Protein AF-A0A427B0Y2-F1 (afdb_monomer)

Foldseek 3Di:
DVVVVVVCVVPPDPPVSVVLVVLVVQLVVLQVVLVVCVVVVVNVSSVVSVVSNCCSVPVLQVVLVVCVVVVVLVVSLVSLVVSCVVDVPPLVNLLSSLLSNLVSCVVVVVLVSSLVSLVSNCVSPVPPVSSVVSNVVSVVVVVVVVVPDDPLCVLLPHDPPDDPVSLVVSLVVLLVVLPLVVVVVPNVVSVVSNVSSVVSSVVSVD

Structure (mmCIF, N/CA/C/O backbone):
data_AF-A0A427B0Y2-F1
#
_entry.id   AF-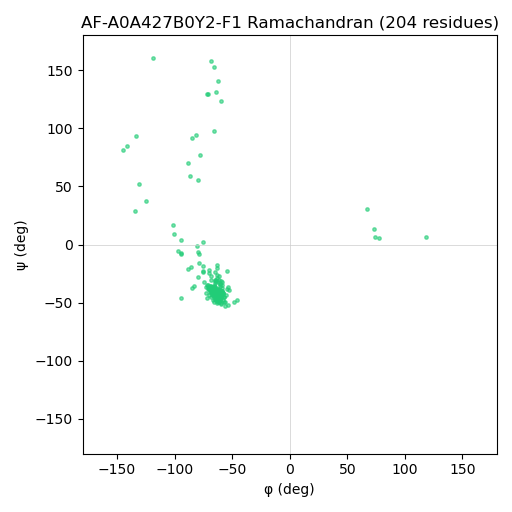A0A427B0Y2-F1
#
loop_
_atom_site.group_PDB
_atom_site.id
_atom_site.type_symbol
_atom_site.label_atom_id
_atom_site.label_alt_id
_atom_site.label_comp_id
_atom_site.label_asym_id
_atom_site.label_entity_id
_atom_site.label_seq_id
_atom_site.pdbx_PDB_ins_code
_atom_site.Cartn_x
_atom_site.Cartn_y
_atom_site.Cartn_z
_atom_site.occupancy
_atom_site.B_iso_or_equiv
_atom_site.auth_seq_id
_atom_site.auth_comp_id
_atom_site.auth_asym_id
_atom_site.auth_atom_id
_atom_site.pdbx_PDB_model_num
ATOM 1 N N . MET A 1 1 ? 26.005 -11.868 -33.141 1.00 51.00 1 MET A N 1
ATOM 2 C CA . MET A 1 1 ? 25.393 -11.472 -34.437 1.00 51.00 1 MET A CA 1
ATOM 3 C C . MET A 1 1 ? 25.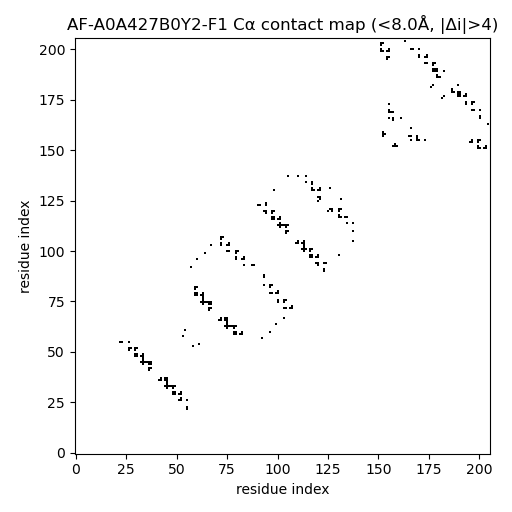659 -12.450 -35.585 1.00 51.00 1 MET A C 1
ATOM 5 O O . MET A 1 1 ? 24.710 -12.760 -36.295 1.00 51.00 1 MET A O 1
ATOM 9 N N . LYS A 1 2 ? 26.891 -12.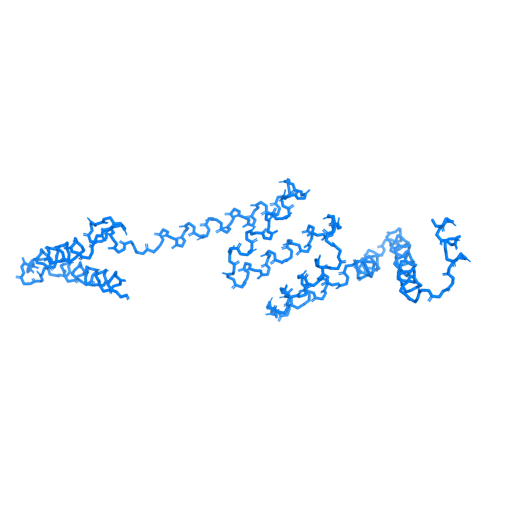955 -35.788 1.00 46.41 2 LYS A N 1
ATOM 10 C CA . LYS A 1 2 ? 27.193 -13.912 -36.878 1.00 46.41 2 LYS A CA 1
ATOM 11 C C . LYS A 1 2 ? 26.418 -15.236 -36.758 1.00 46.41 2 LYS A C 1
ATOM 13 O O . LYS A 1 2 ? 25.901 -15.717 -37.758 1.00 46.41 2 LYS A O 1
ATOM 18 N N . ASP A 1 3 ? 26.232 -15.745 -35.541 1.00 53.53 3 ASP A N 1
ATOM 19 C CA . ASP A 1 3 ? 25.519 -17.014 -35.314 1.00 53.53 3 ASP A CA 1
ATOM 20 C C . ASP A 1 3 ? 23.990 -16.903 -35.454 1.00 53.53 3 ASP A C 1
ATOM 22 O O . ASP A 1 3 ? 23.321 -17.874 -35.791 1.00 53.53 3 ASP A O 1
ATOM 26 N N . TYR A 1 4 ? 23.428 -15.700 -35.284 1.00 53.88 4 TYR A N 1
ATOM 27 C CA . TYR A 1 4 ? 21.983 -15.450 -35.376 1.00 53.88 4 TYR A CA 1
ATOM 28 C C . TYR A 1 4 ? 21.506 -15.248 -36.823 1.00 53.88 4 TYR A C 1
ATOM 30 O O . TYR A 1 4 ? 20.444 -15.736 -37.201 1.00 53.88 4 TYR A O 1
ATOM 38 N N . LYS A 1 5 ? 22.329 -14.614 -37.675 1.00 57.59 5 LYS A N 1
ATOM 39 C CA . LYS A 1 5 ? 22.102 -14.609 -39.133 1.00 57.59 5 LYS A CA 1
ATOM 40 C C . LYS A 1 5 ? 22.068 -16.034 -39.690 1.00 57.59 5 LYS A C 1
ATOM 42 O O . LYS A 1 5 ? 21.170 -16.368 -40.451 1.00 57.59 5 LYS A O 1
ATOM 47 N N . ARG A 1 6 ? 22.972 -16.893 -39.209 1.00 56.28 6 ARG A N 1
ATOM 48 C CA . ARG A 1 6 ? 23.025 -18.316 -39.565 1.00 56.28 6 ARG A CA 1
ATOM 49 C C . ARG A 1 6 ? 21.792 -19.099 -39.085 1.00 56.28 6 ARG A C 1
ATOM 51 O O . ARG A 1 6 ? 21.374 -20.038 -39.748 1.00 56.28 6 ARG A O 1
ATOM 58 N N . PHE A 1 7 ? 21.184 -18.703 -37.962 1.00 55.28 7 PHE A N 1
ATOM 59 C CA . PHE A 1 7 ? 19.933 -19.281 -37.452 1.00 55.28 7 PHE A CA 1
ATOM 60 C C . PHE A 1 7 ? 18.710 -18.914 -38.315 1.00 55.28 7 PHE A C 1
ATOM 62 O O . PHE A 1 7 ? 17.858 -19.766 -38.560 1.00 55.28 7 PHE A O 1
ATOM 69 N N . LEU A 1 8 ? 18.646 -17.682 -38.832 1.00 53.31 8 LEU A N 1
ATOM 70 C CA . LEU A 1 8 ? 17.582 -17.232 -39.744 1.00 53.31 8 LEU A CA 1
ATOM 71 C C . LEU A 1 8 ? 17.691 -17.847 -41.145 1.00 53.31 8 LEU A C 1
ATOM 73 O O . LEU A 1 8 ? 16.674 -18.189 -41.742 1.00 53.31 8 LEU A O 1
ATOM 77 N N . GLU A 1 9 ? 18.913 -18.064 -41.637 1.00 58.41 9 GLU A N 1
ATOM 78 C CA . GLU A 1 9 ? 19.168 -18.798 -42.887 1.00 58.41 9 GLU A CA 1
ATOM 79 C C . GLU A 1 9 ? 18.661 -20.253 -42.831 1.00 58.41 9 GLU A C 1
ATOM 81 O O . GLU A 1 9 ? 18.298 -20.823 -43.857 1.00 58.41 9 GLU A O 1
ATOM 86 N N . LEU A 1 10 ? 18.592 -20.847 -41.632 1.00 56.84 10 LEU A N 1
ATOM 87 C CA . LEU A 1 10 ? 18.129 -22.222 -41.414 1.00 56.84 10 LEU A CA 1
ATOM 88 C C . LEU A 1 10 ? 16.600 -22.349 -41.276 1.00 56.84 10 LEU A C 1
ATOM 90 O O . LEU A 1 10 ? 16.075 -23.451 -41.450 1.00 56.84 10 LEU A O 1
ATOM 94 N N . LYS A 1 11 ? 15.875 -21.262 -40.967 1.00 53.97 11 LYS A N 1
ATOM 95 C CA . LYS A 1 11 ? 14.402 -21.237 -40.863 1.00 53.97 11 LYS A CA 1
ATOM 96 C C . LYS A 1 11 ? 13.819 -19.896 -41.345 1.00 53.97 11 LYS A C 1
ATOM 98 O O . LYS A 1 11 ? 13.466 -19.053 -40.518 1.00 53.97 11 LYS A O 1
ATOM 103 N N . PRO A 1 12 ? 13.660 -19.700 -42.664 1.00 47.81 12 PRO A N 1
ATOM 104 C CA . PRO A 1 12 ? 13.005 -18.513 -43.198 1.00 47.81 12 PRO A CA 1
ATOM 105 C C . PRO A 1 12 ? 11.495 -18.564 -42.904 1.00 47.81 12 PRO A C 1
ATOM 107 O O . PRO A 1 12 ? 10.851 -19.571 -43.200 1.00 47.81 12 PRO A O 1
ATOM 110 N N . GLY A 1 13 ? 10.921 -17.493 -42.339 1.00 54.53 13 GLY A N 1
ATOM 111 C CA . GLY A 1 13 ? 9.461 -17.312 -42.271 1.00 54.53 13 GLY A CA 1
ATOM 112 C C . GLY A 1 13 ? 8.801 -17.237 -40.888 1.00 54.53 13 GLY A C 1
ATOM 113 O O . GLY A 1 13 ? 7.574 -17.173 -40.813 1.00 54.53 13 GLY A O 1
ATOM 114 N N . THR A 1 14 ? 9.539 -17.202 -39.775 1.00 56.56 14 THR A N 1
ATOM 115 C CA . THR A 1 14 ? 8.926 -16.860 -38.477 1.00 56.56 14 THR A CA 1
ATOM 116 C C . THR A 1 14 ? 8.798 -15.344 -38.337 1.00 56.56 14 THR A C 1
ATOM 118 O O . THR A 1 14 ? 9.719 -14.679 -37.865 1.00 56.56 14 THR A O 1
ATOM 121 N N . SER A 1 15 ? 7.633 -14.798 -38.697 1.00 60.31 15 SER A N 1
ATOM 122 C CA . SER A 1 15 ? 7.335 -13.353 -38.682 1.00 60.31 15 SER A CA 1
ATOM 123 C C . SER A 1 15 ? 7.581 -12.652 -37.339 1.00 60.31 15 SER A C 1
ATOM 125 O O . SER A 1 15 ? 7.720 -11.434 -37.301 1.00 60.31 15 SER A O 1
ATOM 127 N N . SER A 1 16 ? 7.584 -13.391 -36.223 1.00 51.59 16 SER A N 1
ATOM 128 C CA . SER A 1 16 ? 7.929 -12.844 -34.902 1.00 51.59 16 SER A CA 1
ATOM 129 C C . SER A 1 16 ? 9.425 -12.559 -34.790 1.00 51.59 16 SER A C 1
ATOM 131 O O . SER A 1 16 ? 9.816 -11.467 -34.406 1.00 51.59 16 SER A O 1
ATOM 133 N N . VAL A 1 17 ? 10.262 -13.503 -35.223 1.00 59.44 17 VAL A N 1
ATOM 134 C CA . VAL A 1 17 ? 11.724 -13.428 -35.092 1.00 59.44 17 VAL A CA 1
ATOM 135 C C . VAL A 1 17 ? 12.299 -12.32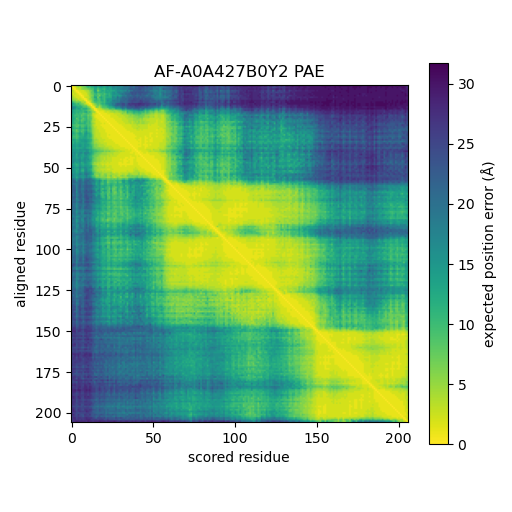0 -35.980 1.00 59.44 17 VAL A C 1
ATOM 137 O O . VAL A 1 17 ? 13.210 -11.605 -35.578 1.00 59.44 17 VAL A O 1
ATOM 140 N N . GLU A 1 18 ? 11.731 -12.119 -37.168 1.00 66.06 18 GLU A N 1
ATOM 141 C CA . GLU A 1 18 ? 12.111 -11.017 -38.062 1.00 66.06 18 GLU A CA 1
ATOM 142 C C . GLU A 1 18 ? 11.715 -9.645 -37.496 1.00 66.06 18 GLU A C 1
ATOM 144 O O . GLU A 1 18 ? 12.479 -8.684 -37.611 1.00 66.06 18 GLU A O 1
ATOM 149 N N . LYS A 1 19 ? 10.549 -9.549 -36.838 1.00 64.44 19 LYS A N 1
ATOM 150 C CA . LYS A 1 19 ? 10.116 -8.328 -36.139 1.00 64.44 19 LYS A CA 1
ATOM 151 C C . LYS A 1 19 ? 11.014 -8.019 -34.945 1.00 64.44 19 LYS A C 1
ATOM 153 O O . LYS A 1 19 ? 11.396 -6.864 -34.771 1.00 64.44 19 LYS A O 1
ATOM 158 N N . ASP A 1 20 ? 11.366 -9.029 -34.160 1.00 61.88 20 ASP A N 1
ATOM 159 C CA . ASP A 1 20 ? 12.236 -8.870 -32.994 1.00 61.88 20 ASP A CA 1
ATOM 160 C C . ASP A 1 20 ? 13.656 -8.484 -33.422 1.00 61.88 20 ASP A C 1
ATOM 162 O O . ASP A 1 20 ? 14.226 -7.538 -32.880 1.00 61.88 20 ASP A O 1
ATOM 166 N N . LEU A 1 21 ? 14.185 -9.100 -34.485 1.00 72.19 21 LEU A N 1
ATOM 167 C CA . LEU A 1 21 ? 15.459 -8.691 -35.076 1.00 72.19 21 LEU A CA 1
ATOM 168 C C . LEU A 1 21 ? 15.411 -7.250 -35.599 1.00 72.19 21 LEU A C 1
ATOM 170 O O . LEU A 1 21 ? 16.345 -6.483 -35.368 1.00 72.19 21 LEU A O 1
ATOM 174 N N . SER A 1 22 ? 14.339 -6.870 -36.297 1.00 73.19 22 SER A N 1
ATOM 175 C CA . SER A 1 22 ? 14.176 -5.509 -36.813 1.00 73.19 22 SER A CA 1
ATOM 176 C C . SER A 1 22 ? 14.175 -4.477 -35.682 1.00 73.19 22 SER A C 1
ATOM 178 O O . SER A 1 22 ? 14.878 -3.472 -35.775 1.00 73.19 22 SER A O 1
ATOM 180 N N . LYS A 1 23 ? 13.472 -4.760 -34.579 1.00 74.62 23 LYS A N 1
ATOM 181 C CA . LYS A 1 23 ? 13.490 -3.935 -33.364 1.00 74.62 23 LYS A CA 1
ATOM 182 C C . LYS A 1 23 ? 14.892 -3.847 -32.757 1.00 74.62 23 LYS A C 1
ATOM 184 O O . LYS A 1 23 ? 15.365 -2.745 -32.491 1.00 74.62 23 LYS A O 1
ATOM 189 N N . SER A 1 24 ? 15.588 -4.974 -32.588 1.00 74.25 24 SER A N 1
ATOM 190 C CA . SER A 1 24 ? 16.953 -4.980 -32.046 1.00 74.25 24 SER A CA 1
ATOM 191 C C . SER A 1 24 ? 17.935 -4.178 -32.902 1.00 74.25 24 SER A C 1
ATOM 193 O O . SER A 1 24 ? 18.767 -3.460 -32.351 1.00 74.25 24 SER A O 1
ATOM 195 N N . LEU A 1 25 ? 17.820 -4.250 -34.232 1.00 80.19 25 LEU A N 1
ATOM 196 C CA . LEU A 1 25 ? 18.639 -3.455 -35.152 1.00 80.19 25 LEU A CA 1
ATOM 197 C C . LEU A 1 25 ? 18.345 -1.957 -35.017 1.00 80.19 25 LEU A C 1
ATOM 199 O O . LEU A 1 25 ? 19.273 -1.173 -34.848 1.00 80.19 25 LEU A O 1
ATOM 203 N N . GLN A 1 26 ? 17.067 -1.564 -34.991 1.00 78.81 26 GLN A N 1
ATOM 204 C CA . GLN A 1 26 ? 16.674 -0.163 -34.788 1.00 78.81 26 GLN A CA 1
ATOM 205 C C . GLN A 1 26 ? 17.192 0.397 -33.458 1.00 78.81 26 GLN A C 1
ATOM 207 O O . GLN A 1 26 ? 17.655 1.536 -33.398 1.00 78.81 26 GLN A O 1
ATOM 212 N N . ALA A 1 27 ? 17.147 -0.401 -32.391 1.00 81.75 27 ALA A N 1
ATOM 213 C CA . ALA A 1 27 ? 17.684 0.005 -31.101 1.00 81.75 27 ALA A CA 1
ATOM 214 C C . ALA A 1 27 ? 19.215 0.112 -31.122 1.00 81.75 27 ALA A C 1
ATOM 216 O O . ALA A 1 27 ? 19.777 1.020 -30.518 1.00 81.75 27 ALA A O 1
ATOM 217 N N . GLN A 1 28 ? 19.902 -0.775 -31.840 1.00 84.44 28 GLN A N 1
ATOM 218 C CA . GLN A 1 28 ? 21.351 -0.691 -31.989 1.00 84.44 28 GLN A CA 1
ATOM 219 C C . GLN A 1 28 ? 21.778 0.562 -32.769 1.00 84.44 28 GLN A C 1
ATOM 221 O O . GLN A 1 28 ? 22.717 1.244 -32.360 1.00 84.44 28 GLN A O 1
ATOM 226 N N . ASP A 1 29 ? 21.057 0.916 -33.832 1.00 87.81 29 ASP A N 1
ATOM 227 C CA . ASP A 1 29 ? 21.310 2.139 -34.601 1.00 87.81 29 ASP A CA 1
ATOM 228 C C . ASP A 1 29 ? 21.042 3.403 -33.771 1.00 87.81 29 ASP A C 1
ATOM 230 O O . ASP A 1 29 ? 21.826 4.360 -33.800 1.00 87.81 29 ASP A O 1
ATOM 234 N N . ALA A 1 30 ? 19.967 3.397 -32.976 1.00 88.62 30 ALA A N 1
ATOM 235 C CA . ALA A 1 30 ? 19.680 4.470 -32.032 1.00 88.62 30 ALA A CA 1
ATOM 236 C C . ALA A 1 30 ? 20.781 4.597 -30.965 1.00 88.62 30 ALA A C 1
ATOM 238 O O . ALA A 1 30 ? 21.200 5.712 -30.665 1.00 88.62 30 ALA A O 1
ATOM 239 N N . LEU A 1 31 ? 21.312 3.484 -30.450 1.00 90.44 31 LEU A N 1
ATOM 240 C CA . LEU A 1 31 ? 22.404 3.497 -29.474 1.00 90.44 31 LEU A CA 1
ATOM 241 C C . LEU A 1 31 ? 23.702 4.068 -30.066 1.00 90.44 31 LEU A C 1
ATOM 243 O O . LEU A 1 31 ? 24.347 4.910 -29.446 1.00 90.44 31 LEU A O 1
ATOM 247 N N . ASN A 1 32 ? 24.057 3.675 -31.292 1.00 93.69 32 ASN A N 1
ATOM 248 C CA . ASN A 1 32 ? 25.216 4.234 -31.994 1.00 93.69 32 ASN A CA 1
ATOM 249 C C . ASN A 1 32 ? 25.067 5.748 -32.215 1.00 93.69 32 ASN A C 1
ATOM 251 O O . ASN A 1 32 ? 26.014 6.511 -32.019 1.00 93.69 32 ASN A O 1
ATOM 255 N N . SER A 1 33 ? 23.858 6.190 -32.574 1.00 94.00 33 SER A N 1
ATOM 256 C CA . SER A 1 33 ? 23.536 7.613 -32.733 1.00 94.00 33 SER A CA 1
ATOM 257 C C . SER A 1 33 ? 23.640 8.370 -31.405 1.00 94.00 33 SER A C 1
ATOM 259 O O . SER A 1 33 ? 24.142 9.494 -31.376 1.00 94.00 33 SER A O 1
ATOM 261 N N . ALA A 1 34 ? 23.220 7.751 -30.297 1.00 94.75 34 ALA A N 1
ATOM 262 C CA . ALA A 1 34 ? 23.367 8.326 -28.965 1.00 94.75 34 ALA A CA 1
ATOM 263 C C . ALA A 1 34 ? 24.837 8.558 -28.600 1.00 94.75 34 ALA A C 1
ATOM 265 O O . ALA A 1 34 ? 25.174 9.654 -28.155 1.00 94.75 34 ALA A O 1
ATOM 266 N N . TYR A 1 35 ? 25.711 7.571 -28.832 1.00 94.44 35 TYR A N 1
ATOM 267 C CA . TYR A 1 35 ? 27.145 7.716 -28.568 1.00 94.44 35 TYR A CA 1
ATOM 268 C C . TYR A 1 35 ? 27.771 8.830 -29.405 1.00 94.44 35 TYR A C 1
ATOM 270 O O . TYR A 1 35 ? 28.443 9.695 -28.854 1.00 94.44 35 TYR A O 1
ATOM 278 N N . SER A 1 36 ? 27.461 8.892 -30.703 1.00 95.62 36 SER A N 1
ATOM 279 C CA . SER A 1 36 ? 27.982 9.959 -31.562 1.00 95.62 36 SER A CA 1
ATOM 280 C C . SER A 1 36 ? 27.574 11.358 -31.086 1.00 95.62 36 SER A C 1
ATOM 282 O O . SER A 1 36 ? 28.387 12.278 -31.159 1.00 95.62 36 SER A O 1
ATOM 284 N N . HIS A 1 37 ? 26.334 11.539 -30.618 1.00 96.25 37 HIS A N 1
ATOM 285 C CA . HIS A 1 37 ? 25.872 12.826 -30.087 1.00 96.25 37 HIS A CA 1
ATOM 286 C C . HIS A 1 37 ? 26.444 13.141 -28.704 1.00 96.25 37 HIS A C 1
ATOM 288 O O . HIS A 1 37 ? 26.688 14.306 -28.388 1.00 96.25 37 HIS A O 1
ATOM 294 N N . PHE A 1 38 ? 26.679 12.115 -27.886 1.00 95.38 38 PHE A N 1
ATOM 295 C CA . PHE A 1 38 ? 27.337 12.268 -26.597 1.00 95.38 38 PHE A CA 1
ATOM 296 C C . PHE A 1 38 ? 28.779 12.757 -26.777 1.00 95.38 38 PHE A C 1
ATOM 298 O O . PHE A 1 38 ? 29.159 13.755 -26.165 1.00 95.38 38 PHE A O 1
ATOM 305 N N . ASP A 1 39 ? 29.532 12.128 -27.683 1.00 94.94 39 ASP A N 1
ATOM 306 C CA . ASP A 1 39 ? 30.913 12.501 -28.013 1.00 94.94 39 ASP A CA 1
ATOM 307 C C . ASP A 1 39 ? 31.000 13.894 -28.654 1.00 94.94 39 ASP A C 1
ATOM 309 O O . ASP A 1 39 ? 31.979 14.614 -28.461 1.00 94.94 39 ASP A O 1
ATOM 313 N N . SER A 1 40 ? 29.959 14.318 -29.382 1.00 94.31 40 SER A N 1
ATOM 314 C CA . SER A 1 40 ? 29.875 15.667 -29.953 1.00 94.31 40 SER A CA 1
ATOM 315 C C . SER A 1 40 ? 29.420 16.743 -28.955 1.00 94.31 40 SER A C 1
ATOM 317 O O . SER A 1 40 ? 29.287 17.902 -29.345 1.00 94.31 40 SER A O 1
ATOM 319 N N . GLY A 1 41 ? 29.116 16.380 -27.703 1.00 93.94 41 GLY A N 1
ATOM 320 C CA . GLY A 1 41 ? 28.624 17.294 -26.664 1.00 93.94 41 GLY A CA 1
ATOM 321 C C . GLY A 1 41 ? 27.141 17.685 -26.770 1.00 93.94 41 GLY A C 1
ATOM 322 O O . GLY A 1 41 ? 26.670 18.511 -25.989 1.00 93.94 41 GLY A O 1
ATOM 323 N N . ASP A 1 42 ? 26.372 17.099 -27.696 1.00 94.06 42 ASP A N 1
ATOM 324 C CA . ASP A 1 42 ? 24.924 17.335 -27.819 1.00 94.06 42 ASP A CA 1
ATOM 325 C C . ASP A 1 42 ? 24.157 16.350 -26.922 1.00 94.06 42 ASP A C 1
ATOM 327 O O . ASP A 1 42 ? 23.503 15.402 -27.371 1.00 94.06 42 ASP A O 1
ATOM 331 N N . HIS A 1 43 ? 24.274 16.560 -25.610 1.00 93.00 43 HIS A N 1
ATOM 332 C CA . HIS A 1 43 ? 23.709 15.661 -24.603 1.00 93.00 43 HIS A CA 1
ATOM 333 C C . HIS A 1 43 ? 22.175 15.575 -24.657 1.00 93.00 43 HIS A C 1
ATOM 335 O O . HIS A 1 43 ? 21.616 14.542 -24.292 1.00 93.00 43 HIS A O 1
ATOM 341 N N . SER A 1 44 ? 21.490 16.614 -25.154 1.00 92.88 44 SER A N 1
ATOM 342 C CA . SER A 1 44 ? 20.033 16.588 -25.337 1.00 92.88 44 SER A CA 1
ATOM 343 C C . SER A 1 44 ? 19.634 15.560 -26.392 1.00 92.88 44 SER A C 1
ATOM 345 O O . SER A 1 44 ? 18.786 14.710 -26.129 1.00 92.88 44 SER A O 1
ATOM 347 N N . LYS A 1 45 ? 20.276 15.581 -27.569 1.00 90.12 45 LYS A N 1
ATOM 348 C CA . LYS A 1 45 ? 19.994 14.579 -28.606 1.00 90.12 45 LYS A CA 1
ATOM 349 C C . LYS A 1 45 ? 20.468 13.189 -28.207 1.00 90.12 45 LYS A C 1
ATOM 351 O O . LYS A 1 45 ? 19.798 12.212 -28.530 1.00 90.12 45 LYS A O 1
ATOM 356 N N . ALA A 1 46 ? 21.592 13.083 -27.496 1.00 91.12 46 ALA A N 1
ATOM 357 C CA . ALA A 1 46 ? 22.049 11.802 -26.964 1.00 91.12 46 ALA A CA 1
ATOM 358 C C . ALA A 1 46 ? 20.976 11.163 -26.064 1.00 91.12 46 ALA A C 1
ATOM 360 O O . ALA A 1 46 ? 20.650 9.989 -26.238 1.00 91.12 46 ALA A O 1
ATOM 361 N N . LEU A 1 47 ? 20.363 11.953 -25.173 1.00 85.50 47 LEU A N 1
ATOM 362 C CA . LEU A 1 47 ? 19.267 11.502 -24.315 1.00 85.50 47 LEU A CA 1
ATOM 363 C C . LEU A 1 47 ? 18.031 11.075 -25.124 1.00 85.50 47 LEU A C 1
ATOM 365 O O . LEU A 1 47 ? 17.458 10.025 -24.840 1.00 85.50 47 LEU A O 1
ATOM 369 N N . ASP A 1 48 ? 17.655 11.825 -26.165 1.00 83.94 48 ASP A N 1
ATOM 370 C CA . ASP A 1 48 ? 16.538 11.457 -27.049 1.00 83.94 48 ASP A CA 1
ATOM 371 C C . ASP A 1 48 ? 16.752 10.092 -27.718 1.00 83.94 48 ASP A C 1
ATOM 373 O O . ASP A 1 48 ? 15.828 9.279 -27.802 1.00 83.94 48 ASP A O 1
ATOM 377 N N . TYR A 1 49 ? 17.970 9.808 -28.187 1.00 87.25 49 TYR A N 1
ATOM 378 C CA . TYR A 1 49 ? 18.294 8.513 -28.787 1.00 87.25 49 TYR A CA 1
ATOM 379 C C . TYR A 1 49 ? 18.351 7.384 -27.756 1.00 87.25 49 TYR A C 1
ATOM 381 O O . TYR A 1 49 ? 17.843 6.301 -28.039 1.00 87.25 49 TYR A O 1
ATOM 389 N N . ILE A 1 50 ? 18.872 7.632 -26.552 1.00 82.88 50 ILE A N 1
ATOM 390 C CA . ILE A 1 50 ? 18.822 6.661 -25.448 1.00 82.88 50 ILE A CA 1
ATOM 391 C C . ILE A 1 50 ? 17.367 6.321 -25.107 1.00 82.88 50 ILE A C 1
ATOM 393 O O . ILE A 1 50 ? 17.023 5.146 -25.011 1.00 82.88 50 ILE A O 1
ATOM 397 N N . ASN A 1 51 ? 16.480 7.314 -25.026 1.00 75.06 51 ASN A N 1
ATOM 398 C CA . ASN A 1 51 ? 15.055 7.083 -24.784 1.00 75.06 51 ASN A CA 1
ATOM 399 C C . ASN A 1 51 ? 14.400 6.235 -25.888 1.00 75.06 51 ASN A C 1
ATOM 401 O O . ASN A 1 51 ? 13.550 5.401 -25.586 1.00 75.06 51 ASN A O 1
ATOM 405 N N . LYS A 1 52 ? 14.823 6.365 -27.156 1.00 76.94 52 LYS A N 1
ATOM 406 C CA . LYS A 1 52 ? 14.380 5.467 -28.244 1.00 76.94 52 LYS A CA 1
ATOM 407 C C . LYS A 1 52 ? 14.836 4.023 -28.030 1.00 76.94 52 LYS A C 1
ATOM 409 O O . LYS A 1 52 ? 14.064 3.107 -28.291 1.00 76.94 52 LYS A O 1
ATOM 414 N N . VAL A 1 53 ? 16.056 3.807 -27.536 1.00 79.62 53 VAL A N 1
ATOM 415 C CA . VAL A 1 53 ? 16.551 2.465 -27.177 1.00 79.62 53 VAL A CA 1
ATOM 416 C C . VAL A 1 53 ? 15.721 1.883 -26.033 1.00 79.62 53 VAL A C 1
ATOM 418 O O . VAL A 1 53 ? 15.258 0.746 -26.122 1.00 79.62 53 VAL A O 1
ATOM 421 N N . VAL A 1 54 ? 15.466 2.683 -24.993 1.00 71.31 54 VAL A N 1
ATOM 422 C CA . VAL A 1 54 ? 14.622 2.289 -23.856 1.00 71.31 54 VAL A CA 1
ATOM 423 C C . VAL A 1 54 ? 13.1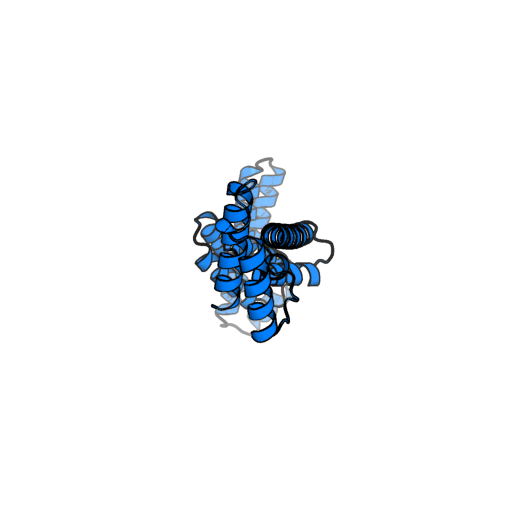92 1.983 -24.314 1.00 71.31 54 VAL A C 1
ATOM 425 O O . VAL A 1 54 ? 12.627 0.998 -23.862 1.00 71.31 54 VAL A O 1
ATOM 428 N N . LEU A 1 55 ? 12.619 2.731 -25.264 1.00 64.69 55 LEU A N 1
ATOM 429 C CA . LEU A 1 55 ? 11.313 2.427 -25.871 1.00 64.69 55 LEU A CA 1
ATOM 430 C C . LEU A 1 55 ? 11.265 1.061 -26.546 1.00 64.69 55 LEU A C 1
ATOM 432 O O . LEU A 1 55 ? 10.263 0.362 -26.432 1.00 64.69 55 LEU A O 1
ATOM 436 N N . VAL A 1 56 ? 12.328 0.657 -27.236 1.00 66.62 56 VAL A N 1
ATOM 437 C CA . VAL A 1 56 ? 12.339 -0.637 -27.924 1.00 66.62 56 VAL A CA 1
ATOM 438 C C . VAL A 1 56 ? 12.380 -1.794 -26.929 1.00 66.62 56 VAL A C 1
ATOM 440 O O . VAL A 1 56 ? 11.638 -2.762 -27.097 1.00 66.62 56 VAL A O 1
ATOM 443 N N . TYR A 1 57 ? 13.204 -1.686 -25.888 1.00 67.12 57 TYR A N 1
ATOM 444 C CA . TYR A 1 57 ? 13.381 -2.769 -24.920 1.00 67.12 57 TYR A CA 1
ATOM 445 C C . TYR A 1 57 ? 12.383 -2.724 -23.759 1.00 67.12 57 TYR A C 1
ATOM 447 O O . TYR A 1 57 ? 12.109 -3.762 -23.173 1.00 67.12 57 TYR A O 1
ATOM 455 N N . SER A 1 58 ? 11.781 -1.565 -23.480 1.00 68.25 58 SER A N 1
ATOM 456 C CA . SER A 1 58 ? 10.902 -1.305 -22.331 1.00 68.25 58 SER A CA 1
ATOM 457 C C . SER A 1 58 ? 9.612 -0.555 -22.698 1.00 68.25 58 SER A C 1
ATOM 459 O O . SER A 1 58 ? 9.063 0.157 -21.859 1.00 68.25 58 SER A O 1
ATOM 461 N N . SER A 1 59 ? 9.096 -0.710 -23.924 1.00 69.19 59 SER A N 1
ATOM 462 C CA . SER A 1 59 ? 7.851 -0.060 -24.401 1.00 69.19 59 SER A CA 1
ATOM 463 C C . SER A 1 59 ? 6.684 -0.150 -23.411 1.00 69.19 59 SER A C 1
ATOM 465 O O . SER A 1 59 ? 6.087 0.873 -23.083 1.00 69.19 59 SER A O 1
ATOM 467 N N . GLY A 1 60 ? 6.413 -1.341 -22.863 1.00 70.94 60 GLY A N 1
ATOM 468 C CA . GLY A 1 60 ? 5.350 -1.536 -21.869 1.00 70.94 60 GLY A CA 1
ATOM 469 C C . GLY A 1 60 ? 5.576 -0.772 -20.557 1.00 70.94 60 GLY A C 1
ATOM 470 O O . GLY A 1 60 ? 4.619 -0.345 -19.919 1.00 70.94 60 GLY A O 1
ATOM 471 N N . CYS A 1 61 ? 6.833 -0.528 -20.174 1.00 74.94 61 CYS A N 1
ATOM 472 C CA . CYS A 1 61 ? 7.149 0.304 -19.016 1.00 74.94 61 CYS A CA 1
ATOM 473 C C . CYS A 1 61 ? 6.818 1.777 -19.270 1.00 74.94 61 CYS A C 1
ATOM 475 O O . CYS A 1 61 ? 6.279 2.449 -18.396 1.00 74.94 61 CYS A O 1
ATOM 477 N N . LEU A 1 62 ? 7.120 2.282 -20.467 1.00 78.19 62 LEU A N 1
ATOM 478 C CA . LEU A 1 62 ? 6.913 3.692 -20.797 1.00 78.19 62 LEU A CA 1
ATOM 479 C C . LEU A 1 62 ? 5.436 4.040 -20.969 1.00 78.19 62 LEU A C 1
ATOM 481 O O . LEU A 1 62 ? 5.012 5.104 -20.525 1.00 78.19 62 LEU A O 1
ATOM 485 N N . GLU A 1 63 ? 4.637 3.139 -21.541 1.00 83.25 63 GLU A N 1
ATOM 486 C CA . GLU A 1 63 ? 3.178 3.301 -21.575 1.00 83.25 63 GLU A CA 1
ATOM 487 C C . GLU A 1 63 ? 2.590 3.337 -20.156 1.00 83.25 63 GLU A C 1
ATOM 489 O O . GLU A 1 63 ? 1.787 4.219 -19.834 1.00 83.25 63 GLU A O 1
ATOM 494 N N . ALA A 1 64 ? 3.048 2.438 -19.277 1.00 86.69 64 ALA A N 1
ATOM 495 C CA . ALA A 1 64 ? 2.620 2.406 -17.883 1.00 86.69 64 ALA A CA 1
ATOM 496 C C . ALA A 1 64 ? 3.010 3.691 -17.125 1.00 86.69 64 ALA A C 1
ATOM 498 O O . ALA A 1 64 ? 2.200 4.256 -16.383 1.00 86.69 64 ALA A O 1
ATOM 499 N N . GLU A 1 65 ? 4.231 4.189 -17.330 1.00 84.88 65 GLU A N 1
ATOM 500 C CA . GLU A 1 65 ? 4.722 5.435 -16.736 1.00 84.88 65 GLU A CA 1
ATOM 501 C C . GLU A 1 65 ? 3.973 6.670 -17.247 1.00 84.88 65 GLU A C 1
ATOM 503 O O . GLU A 1 65 ? 3.588 7.523 -16.443 1.00 84.88 65 GLU A O 1
ATOM 508 N N . ASP A 1 66 ? 3.699 6.759 -18.549 1.00 86.12 66 ASP A N 1
ATOM 509 C CA . ASP A 1 66 ? 2.916 7.845 -19.146 1.00 86.12 66 ASP A CA 1
ATOM 510 C C . ASP A 1 66 ? 1.477 7.858 -18.606 1.00 86.12 66 ASP A C 1
ATOM 512 O O . ASP A 1 66 ? 0.968 8.900 -18.176 1.00 86.12 66 ASP A O 1
ATOM 516 N N . ASN A 1 67 ? 0.832 6.690 -18.524 1.00 89.69 67 ASN A N 1
ATOM 517 C CA . ASN A 1 67 ? -0.484 6.571 -17.903 1.00 89.69 67 ASN A CA 1
ATOM 518 C C . ASN A 1 67 ? -0.448 6.965 -16.419 1.00 89.69 67 ASN A C 1
ATOM 520 O O . ASN A 1 67 ? -1.360 7.651 -15.940 1.00 89.69 67 ASN A O 1
ATOM 524 N N . ALA A 1 68 ? 0.611 6.603 -15.688 1.00 90.06 68 ALA A N 1
ATOM 525 C CA . ALA A 1 68 ? 0.797 7.018 -14.302 1.00 90.06 68 ALA A CA 1
ATOM 526 C C . ALA A 1 68 ? 0.989 8.539 -14.170 1.00 90.06 68 ALA A C 1
ATOM 528 O O . ALA A 1 68 ? 0.398 9.149 -13.273 1.00 90.06 68 ALA A O 1
ATOM 529 N N . ALA A 1 69 ? 1.758 9.163 -15.068 1.00 88.00 69 ALA A N 1
ATOM 530 C CA . ALA A 1 69 ? 1.978 10.608 -15.117 1.00 88.00 69 ALA A CA 1
ATOM 531 C C . ALA A 1 69 ? 0.685 11.376 -15.435 1.00 88.00 69 ALA A C 1
ATOM 533 O O . ALA A 1 69 ? 0.413 12.414 -14.834 1.00 88.00 69 ALA A O 1
ATOM 534 N N . LYS A 1 70 ? -0.172 10.813 -16.294 1.00 93.06 70 LYS A N 1
ATOM 535 C CA . LYS A 1 70 ? -1.516 11.331 -16.610 1.00 93.06 70 LYS A CA 1
ATOM 536 C C . LYS A 1 70 ? -2.555 11.071 -15.509 1.00 93.06 70 LYS A C 1
ATOM 538 O O . LYS A 1 70 ? -3.730 11.384 -15.692 1.00 93.06 70 LYS A O 1
ATOM 543 N N . GLY A 1 71 ? -2.163 10.467 -14.385 1.00 92.12 71 GLY A N 1
ATOM 544 C CA . GLY A 1 71 ? -3.057 10.145 -13.268 1.00 92.12 71 GLY A CA 1
ATOM 545 C C . GLY A 1 71 ? -3.992 8.957 -13.523 1.00 92.12 71 GLY A C 1
ATOM 546 O O . GLY A 1 71 ? -4.833 8.643 -12.680 1.00 92.12 71 GLY A O 1
ATOM 547 N N . LYS A 1 72 ? -3.837 8.236 -14.642 1.00 95.50 72 LYS A N 1
ATOM 548 C CA . LYS A 1 72 ? -4.600 7.021 -14.975 1.00 95.50 72 LYS A CA 1
ATOM 549 C C . LYS A 1 72 ? -4.037 5.807 -14.231 1.00 95.50 72 LYS A C 1
ATOM 551 O O . LYS A 1 72 ? -3.690 4.789 -14.822 1.00 95.50 72 LYS A O 1
ATOM 556 N N . LEU A 1 73 ? -3.966 5.905 -12.904 1.00 94.94 73 LEU A N 1
ATOM 557 C CA . LEU A 1 73 ? -3.223 4.968 -12.058 1.00 94.94 73 LEU A CA 1
ATOM 558 C C . LEU A 1 73 ? -3.702 3.514 -12.189 1.00 94.94 73 LEU A C 1
ATOM 560 O O . LEU A 1 73 ? -2.891 2.599 -12.156 1.00 94.94 73 LEU A O 1
ATOM 564 N N . ARG A 1 74 ? -5.012 3.277 -12.346 1.00 94.94 74 ARG A N 1
ATOM 565 C CA . ARG A 1 74 ? -5.541 1.912 -12.527 1.00 94.94 74 ARG A CA 1
ATOM 566 C C . ARG A 1 74 ? -5.093 1.282 -13.842 1.00 94.94 74 ARG A C 1
ATOM 568 O O . ARG A 1 74 ? -4.795 0.100 -13.848 1.00 94.94 74 ARG A O 1
ATOM 575 N N . VAL A 1 75 ? -5.049 2.073 -14.913 1.00 95.25 75 VAL A N 1
ATOM 576 C CA . VAL A 1 75 ? -4.590 1.614 -16.230 1.00 95.25 75 VAL A CA 1
ATOM 577 C C . VAL A 1 75 ? -3.100 1.298 -16.154 1.00 95.25 75 VAL A C 1
ATOM 579 O O . VAL A 1 75 ? -2.712 0.179 -16.447 1.00 95.25 75 VAL A O 1
ATOM 582 N N . ALA A 1 76 ? -2.310 2.212 -15.580 1.00 93.88 76 ALA A N 1
ATOM 583 C CA . ALA A 1 76 ? -0.879 2.009 -15.371 1.00 93.88 76 ALA A CA 1
ATOM 584 C C . ALA A 1 76 ? -0.551 0.718 -14.597 1.00 93.88 76 ALA A C 1
ATOM 586 O O . ALA A 1 76 ? 0.411 0.034 -14.923 1.00 93.88 76 ALA A O 1
ATOM 587 N N . VAL A 1 77 ? -1.349 0.350 -13.583 1.00 95.19 77 VAL A N 1
ATOM 588 C CA . VAL A 1 77 ? -1.173 -0.929 -12.865 1.00 95.19 77 VAL A CA 1
ATOM 589 C C . VAL A 1 77 ? -1.322 -2.130 -13.796 1.00 95.19 77 VAL A C 1
ATOM 591 O O . VAL A 1 77 ? -0.552 -3.081 -13.679 1.00 95.19 77 VAL A O 1
ATOM 594 N N . GLU A 1 78 ? -2.320 -2.119 -14.675 1.00 94.56 78 GLU A N 1
ATOM 595 C CA . GLU A 1 78 ? -2.536 -3.223 -15.609 1.00 94.56 78 GLU A CA 1
ATOM 596 C C . GLU A 1 78 ? -1.446 -3.255 -16.686 1.00 94.56 78 GLU A C 1
ATOM 598 O O . GLU A 1 78 ? -0.949 -4.336 -16.989 1.00 94.56 78 GLU A O 1
ATOM 603 N N . ASP A 1 79 ? -0.980 -2.094 -17.151 1.00 91.88 79 ASP A N 1
ATOM 604 C CA . ASP A 1 79 ? 0.138 -1.992 -18.096 1.00 91.88 79 ASP A CA 1
ATOM 605 C C . ASP A 1 79 ? 1.441 -2.550 -17.495 1.00 91.88 79 ASP A C 1
ATOM 607 O O . ASP A 1 79 ? 2.112 -3.372 -18.119 1.00 91.88 79 ASP A O 1
ATOM 611 N N . PHE A 1 80 ? 1.770 -2.199 -16.242 1.00 92.00 80 PHE A N 1
ATOM 612 C CA . PHE A 1 80 ? 2.939 -2.753 -15.545 1.00 92.00 80 PHE A CA 1
ATOM 613 C C . PHE A 1 80 ? 2.858 -4.276 -15.395 1.00 92.00 80 PHE A C 1
ATOM 615 O O . PHE A 1 80 ? 3.850 -4.973 -15.602 1.00 92.00 80 PHE A O 1
ATOM 622 N N . LYS A 1 81 ? 1.685 -4.817 -15.047 1.00 92.38 81 LYS A N 1
ATOM 623 C CA . LYS A 1 81 ? 1.496 -6.273 -14.944 1.00 92.38 81 LYS A CA 1
ATOM 624 C C . LYS A 1 81 ? 1.596 -6.962 -16.299 1.00 92.38 81 LYS A C 1
ATOM 626 O O . LYS A 1 81 ? 2.170 -8.043 -16.375 1.00 92.38 81 LYS A O 1
ATOM 631 N N . ALA A 1 82 ? 1.035 -6.357 -17.344 1.00 89.88 82 ALA A N 1
ATOM 632 C CA . ALA A 1 82 ? 1.137 -6.876 -18.700 1.00 89.88 82 ALA A CA 1
ATOM 633 C C . ALA A 1 82 ? 2.603 -6.919 -19.143 1.00 89.88 82 ALA A C 1
ATOM 635 O O . ALA A 1 82 ? 3.044 -7.938 -19.665 1.00 89.88 82 ALA A O 1
ATOM 636 N N . ALA A 1 83 ? 3.376 -5.869 -18.850 1.00 86.44 83 ALA A N 1
ATOM 637 C CA . ALA A 1 83 ? 4.809 -5.827 -19.120 1.00 86.44 83 ALA A CA 1
ATOM 638 C C . ALA A 1 83 ? 5.587 -6.915 -18.360 1.00 86.44 83 ALA A C 1
ATOM 640 O O . ALA A 1 83 ? 6.377 -7.628 -18.972 1.00 86.44 83 ALA A O 1
ATOM 641 N N . LEU A 1 84 ? 5.305 -7.116 -17.069 1.00 88.06 84 LEU A N 1
ATOM 642 C CA . LEU A 1 84 ? 5.907 -8.196 -16.270 1.00 88.06 84 LEU A CA 1
ATOM 643 C C . LEU A 1 84 ? 5.563 -9.598 -16.802 1.00 88.06 84 LEU A C 1
ATOM 645 O O . LEU A 1 84 ? 6.362 -10.522 -16.685 1.00 88.06 84 LEU A O 1
ATOM 649 N N . ALA A 1 85 ? 4.376 -9.769 -17.391 1.00 87.44 85 ALA A N 1
ATOM 650 C CA . ALA A 1 85 ? 3.954 -11.038 -17.978 1.00 87.44 85 ALA A CA 1
ATOM 651 C C . ALA A 1 85 ? 4.630 -11.341 -19.328 1.00 87.44 85 ALA A C 1
ATOM 653 O O . ALA A 1 85 ? 4.613 -12.496 -19.751 1.00 87.44 85 ALA A O 1
ATOM 654 N N . MET A 1 86 ? 5.207 -10.336 -20.004 1.00 83.44 86 MET A N 1
ATOM 655 C CA . MET A 1 86 ? 5.890 -10.531 -21.289 1.00 83.44 86 MET A CA 1
ATOM 656 C C . MET A 1 86 ? 7.230 -11.250 -21.128 1.00 83.44 86 MET A C 1
ATOM 658 O O . MET A 1 86 ? 7.522 -12.145 -21.919 1.00 83.44 86 MET A O 1
ATOM 662 N N . ASP A 1 87 ? 8.015 -10.902 -20.104 1.00 75.81 87 ASP A N 1
ATOM 663 C CA . ASP A 1 87 ? 9.265 -11.601 -19.782 1.00 75.81 87 ASP A CA 1
ATOM 664 C C . ASP A 1 87 ? 9.481 -11.737 -18.259 1.00 75.81 87 ASP A C 1
ATOM 666 O O . ASP A 1 87 ? 10.194 -10.948 -17.629 1.00 75.81 87 ASP A O 1
ATOM 670 N N . PRO A 1 88 ? 8.894 -12.773 -17.633 1.00 80.88 88 PRO A N 1
ATOM 671 C CA . PRO A 1 88 ? 9.003 -12.986 -16.190 1.00 80.88 88 PRO A CA 1
ATOM 672 C C . PRO A 1 88 ? 10.433 -13.243 -15.692 1.00 80.88 88 PRO A C 1
ATOM 674 O O . PRO A 1 88 ? 10.705 -13.067 -14.505 1.00 80.88 88 PRO A O 1
ATOM 677 N N . ASN A 1 89 ? 11.351 -13.653 -16.574 1.00 76.94 89 ASN A N 1
ATOM 678 C CA . ASN A 1 89 ? 12.716 -14.028 -16.199 1.00 76.94 89 ASN A CA 1
ATOM 679 C C . ASN A 1 89 ? 13.726 -12.886 -16.391 1.00 76.94 89 ASN A C 1
ATOM 681 O O . ASN A 1 89 ? 14.884 -13.027 -15.991 1.00 76.94 89 ASN A O 1
ATOM 685 N N . HIS A 1 90 ? 13.316 -11.749 -16.964 1.00 76.69 90 HIS A N 1
ATOM 686 C CA . HIS A 1 90 ? 14.197 -10.605 -17.180 1.00 76.69 90 HIS A CA 1
ATOM 687 C C . HIS A 1 90 ? 14.420 -9.796 -15.893 1.00 76.69 90 HIS A C 1
ATOM 689 O O . HIS A 1 90 ? 13.908 -8.689 -15.721 1.00 76.69 90 HIS A O 1
ATOM 695 N N . THR A 1 91 ? 15.265 -10.308 -15.001 1.00 72.94 91 THR A N 1
ATOM 696 C CA . THR A 1 91 ? 15.545 -9.728 -13.672 1.00 72.94 91 THR A CA 1
ATOM 697 C C . THR A 1 91 ? 15.842 -8.223 -13.700 1.00 72.94 91 THR A C 1
ATOM 699 O O . THR A 1 91 ? 15.187 -7.460 -12.995 1.00 72.94 91 THR A O 1
ATOM 702 N N . ALA A 1 92 ? 16.746 -7.763 -14.572 1.00 68.94 92 ALA A N 1
ATOM 703 C CA . ALA A 1 92 ? 17.137 -6.349 -14.639 1.00 68.94 92 ALA A CA 1
ATOM 704 C C . ALA A 1 92 ? 15.992 -5.392 -15.044 1.00 68.94 92 ALA A C 1
ATOM 706 O O . ALA A 1 92 ? 15.942 -4.256 -14.583 1.00 68.94 92 ALA A O 1
ATOM 707 N N . GLN A 1 93 ? 15.057 -5.841 -15.884 1.00 73.12 93 GLN A N 1
ATOM 708 C CA . GLN A 1 93 ? 13.912 -5.041 -16.322 1.00 73.12 93 GLN A CA 1
ATOM 709 C C . GLN A 1 93 ? 12.767 -5.132 -15.311 1.00 73.12 93 GLN A C 1
ATOM 711 O O . GLN A 1 93 ? 12.103 -4.134 -15.023 1.00 73.12 93 GLN A O 1
ATOM 716 N N . ASN A 1 94 ? 12.581 -6.314 -14.723 1.00 82.00 94 ASN A N 1
ATOM 717 C CA . ASN A 1 94 ? 11.543 -6.570 -13.736 1.00 82.00 94 ASN A CA 1
ATOM 718 C C . ASN A 1 94 ? 11.752 -5.750 -12.461 1.00 82.00 94 ASN A C 1
ATOM 720 O O . ASN A 1 94 ? 10.764 -5.313 -11.879 1.00 82.00 94 ASN A O 1
ATOM 724 N N . VAL A 1 95 ? 12.997 -5.428 -12.086 1.00 81.38 95 VAL A N 1
ATOM 725 C CA . VAL A 1 95 ? 13.292 -4.449 -11.019 1.00 81.38 95 VAL A CA 1
ATOM 726 C C . VAL A 1 95 ? 12.582 -3.118 -11.277 1.00 81.38 95 VAL A C 1
ATOM 728 O O . VAL A 1 95 ? 11.841 -2.630 -10.422 1.00 81.38 95 VAL A O 1
ATOM 731 N N . HIS A 1 96 ? 12.753 -2.549 -12.472 1.00 80.81 96 HIS A N 1
ATOM 732 C CA . HIS A 1 96 ? 12.174 -1.251 -12.822 1.00 80.81 96 HIS A CA 1
ATOM 733 C C . HIS A 1 96 ? 10.642 -1.313 -12.914 1.00 80.81 96 HIS A C 1
ATOM 735 O O . HIS A 1 96 ? 9.947 -0.453 -12.370 1.00 80.81 96 HIS A O 1
ATOM 741 N N . LEU A 1 97 ? 10.100 -2.381 -13.507 1.00 87.25 97 LEU A N 1
ATOM 742 C CA . LEU A 1 97 ? 8.654 -2.604 -13.613 1.00 87.25 97 LEU A CA 1
ATOM 743 C C . LEU A 1 97 ? 7.982 -2.788 -12.243 1.00 87.25 97 LEU A C 1
ATOM 745 O O . LEU A 1 97 ? 6.962 -2.155 -11.963 1.00 87.25 97 LEU A O 1
ATOM 749 N N . HIS A 1 98 ? 8.551 -3.617 -11.363 1.00 89.62 98 HIS A N 1
ATOM 750 C CA . HIS A 1 98 ? 8.028 -3.822 -10.012 1.00 89.62 98 HIS A CA 1
ATOM 751 C C . HIS A 1 98 ? 8.132 -2.555 -9.158 1.00 89.62 98 HIS A C 1
ATOM 753 O O . HIS A 1 98 ? 7.220 -2.264 -8.379 1.00 89.62 98 HIS A O 1
ATOM 759 N N . LEU A 1 99 ? 9.193 -1.763 -9.329 1.00 86.38 99 LEU A N 1
ATOM 760 C CA . LEU A 1 99 ? 9.355 -0.486 -8.643 1.00 86.38 99 LEU A CA 1
ATOM 761 C C . LEU A 1 99 ? 8.333 0.557 -9.124 1.00 86.38 99 LEU A C 1
ATOM 763 O O . LEU A 1 99 ? 7.696 1.223 -8.301 1.00 86.38 99 LEU A O 1
ATOM 767 N N . GLY A 1 100 ? 8.127 0.669 -10.439 1.00 88.00 100 GLY A N 1
ATOM 768 C CA . GLY A 1 100 ? 7.076 1.497 -11.037 1.00 88.00 100 GLY A CA 1
ATOM 769 C C . GLY A 1 100 ? 5.686 1.101 -10.535 1.00 88.00 100 GLY A C 1
ATOM 770 O O . GLY A 1 100 ? 4.930 1.944 -10.039 1.00 88.00 100 GLY A O 1
ATOM 771 N N . LEU A 1 101 ? 5.391 -0.201 -10.537 1.00 92.69 101 LEU A N 1
ATOM 772 C CA . LEU A 1 101 ? 4.155 -0.760 -9.996 1.00 92.69 101 LEU A CA 1
ATOM 773 C C . LEU A 1 101 ? 3.982 -0.438 -8.503 1.00 92.69 101 LEU A C 1
ATOM 775 O O . LEU A 1 101 ? 2.910 0.016 -8.096 1.00 92.69 101 LEU A O 1
ATOM 779 N N . CYS A 1 102 ? 5.035 -0.600 -7.695 1.00 92.00 102 CYS A N 1
ATOM 780 C CA . CYS A 1 102 ? 5.031 -0.262 -6.271 1.00 92.00 102 CYS A CA 1
ATOM 781 C C . CYS A 1 102 ? 4.637 1.212 -6.058 1.00 92.00 102 CYS A C 1
ATOM 783 O O . CYS A 1 102 ? 3.691 1.498 -5.320 1.00 92.00 102 CYS A O 1
ATOM 785 N N . LYS A 1 103 ? 5.267 2.149 -6.784 1.00 90.06 103 LYS A N 1
ATOM 786 C CA . LYS A 1 103 ? 4.961 3.592 -6.717 1.00 90.06 103 LYS A CA 1
ATOM 787 C C . LYS A 1 103 ? 3.503 3.901 -7.068 1.00 90.06 103 LYS A C 1
ATOM 789 O O . LYS A 1 103 ? 2.850 4.691 -6.380 1.00 90.06 103 LYS A O 1
ATOM 794 N N . VAL A 1 104 ? 2.967 3.292 -8.126 1.00 92.69 104 VAL A N 1
ATOM 795 C CA . VAL A 1 104 ? 1.570 3.512 -8.542 1.00 92.69 104 VAL A CA 1
ATOM 796 C C . VAL A 1 104 ? 0.584 2.931 -7.525 1.00 92.69 104 VAL A C 1
ATOM 798 O O . VAL A 1 104 ? -0.420 3.571 -7.204 1.00 92.69 104 VAL A O 1
ATOM 801 N N . LEU A 1 105 ? 0.875 1.757 -6.959 1.00 93.75 105 LEU A N 1
ATOM 802 C CA . LEU A 1 105 ? 0.038 1.128 -5.934 1.00 93.75 105 LEU A CA 1
ATOM 803 C C . LEU A 1 105 ? 0.013 1.931 -4.627 1.00 93.75 105 LEU A C 1
ATOM 805 O O . LEU A 1 105 ? -1.051 2.026 -4.008 1.00 93.75 105 LEU A O 1
ATOM 809 N N . VAL A 1 106 ? 1.129 2.566 -4.244 1.00 89.38 106 VAL A N 1
ATOM 810 C CA . VAL A 1 106 ? 1.169 3.533 -3.130 1.00 89.38 106 VAL A CA 1
ATOM 811 C C . VAL A 1 106 ? 0.222 4.700 -3.405 1.00 89.38 106 VAL A C 1
ATOM 813 O O . VAL A 1 106 ? -0.651 4.978 -2.581 1.00 89.38 106 VAL A O 1
ATOM 816 N N . LYS A 1 107 ? 0.313 5.329 -4.587 1.00 90.12 107 LYS A N 1
ATOM 817 C CA . LYS A 1 107 ? -0.579 6.440 -4.978 1.00 90.12 107 LYS A CA 1
ATOM 818 C C . LYS A 1 107 ? -2.062 6.041 -4.987 1.00 90.12 107 LYS A C 1
ATOM 820 O O . LYS A 1 107 ? -2.919 6.864 -4.687 1.00 90.12 107 LYS A O 1
ATOM 825 N N . LEU A 1 108 ? -2.372 4.780 -5.294 1.00 91.31 108 LEU A N 1
ATOM 826 C CA . LEU A 1 108 ? -3.729 4.219 -5.243 1.00 91.31 108 LEU A CA 1
ATOM 827 C C . LEU A 1 108 ? -4.208 3.836 -3.831 1.00 91.31 108 LEU A C 1
ATOM 829 O O . LEU A 1 108 ? -5.354 3.415 -3.676 1.00 91.31 108 LEU A O 1
ATOM 833 N N . GLY A 1 109 ? -3.353 3.915 -2.808 1.00 88.12 109 GLY A N 1
ATOM 834 C CA . GLY A 1 109 ? -3.668 3.465 -1.449 1.00 88.12 109 GLY A CA 1
ATOM 835 C C . GLY A 1 109 ? -3.706 1.939 -1.282 1.00 88.12 109 GLY A C 1
ATOM 836 O O . GLY A 1 109 ? -4.168 1.441 -0.252 1.00 88.12 109 GLY A O 1
ATOM 837 N N . ARG A 1 110 ? -3.203 1.173 -2.260 1.00 90.25 110 ARG A N 1
ATOM 838 C CA . ARG A 1 110 ? -3.139 -0.299 -2.243 1.00 90.25 110 ARG A CA 1
ATOM 839 C C . ARG A 1 110 ? -1.864 -0.792 -1.553 1.00 90.25 110 ARG A C 1
ATOM 841 O O . ARG A 1 110 ? -1.058 -1.513 -2.133 1.00 90.25 110 ARG A O 1
ATOM 848 N N . GLY A 1 111 ? -1.687 -0.417 -0.286 1.00 88.69 111 GLY A N 1
ATOM 849 C CA . GLY A 1 111 ? -0.427 -0.629 0.442 1.00 88.69 111 GLY A CA 1
ATOM 850 C C . GLY A 1 111 ? 0.040 -2.089 0.550 1.00 88.69 111 GLY A C 1
ATOM 851 O O . GLY A 1 111 ? 1.237 -2.340 0.532 1.00 88.69 111 GLY A O 1
ATOM 852 N N . LYS A 1 112 ? -0.874 -3.069 0.625 1.00 89.50 112 LYS A N 1
ATOM 853 C CA . LYS A 1 112 ? -0.492 -4.496 0.660 1.00 89.50 112 LYS A CA 1
ATOM 854 C C . LYS A 1 112 ? 0.171 -4.931 -0.650 1.00 89.50 112 LYS A C 1
ATOM 856 O O . LYS A 1 112 ? 1.224 -5.555 -0.625 1.00 89.50 112 LYS A O 1
ATOM 861 N N . ASP A 1 113 ? -0.432 -4.561 -1.773 1.00 92.00 113 ASP A N 1
ATOM 862 C CA . ASP A 1 113 ? 0.060 -4.924 -3.102 1.00 92.00 113 ASP A CA 1
ATOM 863 C C . ASP A 1 113 ? 1.355 -4.169 -3.435 1.00 92.00 113 ASP A C 1
ATOM 865 O O . ASP A 1 113 ? 2.257 -4.721 -4.063 1.00 92.00 113 ASP A O 1
ATOM 869 N N . ALA A 1 114 ? 1.463 -2.918 -2.972 1.00 91.12 114 ALA A N 1
ATOM 870 C CA . ALA A 1 114 ? 2.682 -2.125 -3.087 1.00 91.12 114 ALA A CA 1
ATOM 871 C C . ALA A 1 114 ? 3.856 -2.784 -2.347 1.00 91.12 114 ALA A C 1
ATOM 873 O O . ALA A 1 114 ? 4.923 -2.943 -2.931 1.00 91.12 114 ALA A O 1
ATOM 874 N N . ILE A 1 115 ? 3.648 -3.237 -1.102 1.00 92.00 115 ILE A N 1
ATOM 875 C CA . ILE A 1 115 ? 4.676 -3.965 -0.341 1.00 92.00 115 ILE A CA 1
ATOM 876 C C . ILE A 1 115 ? 5.126 -5.205 -1.107 1.00 92.00 115 ILE A C 1
ATOM 878 O O . ILE A 1 115 ? 6.324 -5.372 -1.285 1.00 92.00 115 ILE A O 1
ATOM 882 N N . ASN A 1 116 ? 4.191 -6.025 -1.594 1.00 92.94 116 ASN A N 1
ATOM 883 C CA . ASN A 1 116 ? 4.540 -7.224 -2.358 1.00 92.94 116 ASN A CA 1
ATOM 884 C C . ASN A 1 116 ? 5.393 -6.876 -3.586 1.00 92.94 116 ASN A C 1
ATOM 886 O O . ASN A 1 116 ? 6.426 -7.494 -3.803 1.00 92.94 116 ASN A O 1
ATOM 890 N N . SER A 1 117 ? 5.008 -5.841 -4.341 1.00 91.12 117 SER A N 1
ATOM 891 C CA . SER A 1 117 ? 5.751 -5.410 -5.534 1.00 91.12 117 SER A CA 1
ATOM 892 C C . SER A 1 117 ? 7.167 -4.943 -5.187 1.00 91.12 117 SER A C 1
ATOM 894 O O . SER A 1 117 ? 8.121 -5.345 -5.837 1.00 91.12 117 SER A O 1
ATOM 896 N N . CYS A 1 118 ? 7.330 -4.144 -4.129 1.00 90.25 118 CYS A N 1
ATOM 897 C CA . CYS A 1 118 ? 8.654 -3.738 -3.660 1.00 90.25 118 CYS A CA 1
ATOM 898 C C . CYS A 1 118 ? 9.461 -4.912 -3.059 1.00 90.25 118 CYS A C 1
ATOM 900 O O . CYS A 1 118 ? 10.684 -4.886 -3.104 1.00 90.25 118 CYS A O 1
ATOM 902 N N . THR A 1 119 ? 8.816 -5.948 -2.514 1.00 91.12 119 THR A N 1
ATOM 903 C CA . THR A 1 119 ? 9.503 -7.175 -2.078 1.00 91.12 119 THR A CA 1
ATOM 904 C C . THR A 1 119 ? 10.051 -7.967 -3.262 1.00 91.12 119 THR A C 1
ATOM 906 O O . THR A 1 119 ? 11.178 -8.433 -3.171 1.00 91.12 119 THR A O 1
ATOM 909 N N . GLU A 1 120 ? 9.330 -8.050 -4.386 1.00 91.50 120 GLU A N 1
ATOM 910 C CA . GLU A 1 120 ? 9.876 -8.668 -5.606 1.00 91.50 120 GLU A CA 1
ATOM 911 C C . GLU A 1 120 ? 11.124 -7.939 -6.112 1.00 91.50 120 GLU A C 1
ATOM 913 O O . GLU A 1 120 ? 12.071 -8.580 -6.554 1.00 91.50 120 GLU A O 1
ATOM 918 N N . VAL A 1 121 ? 11.178 -6.609 -5.970 1.00 87.50 121 VAL A N 1
ATOM 919 C CA . VAL A 1 121 ? 12.400 -5.848 -6.268 1.00 87.50 121 VAL A CA 1
ATOM 920 C C . VAL A 1 121 ? 13.558 -6.293 -5.377 1.00 87.50 121 VAL A C 1
ATOM 922 O O . VAL A 1 121 ? 14.631 -6.581 -5.891 1.00 87.50 121 VAL A O 1
ATOM 925 N N . LEU A 1 122 ? 13.335 -6.400 -4.065 1.00 88.50 122 LEU A N 1
ATOM 926 C CA . LEU A 1 122 ? 14.370 -6.789 -3.098 1.00 88.50 122 LEU A CA 1
ATOM 927 C C . LEU A 1 122 ? 14.797 -8.260 -3.215 1.00 88.50 122 LEU A C 1
ATOM 929 O O . LEU A 1 122 ? 15.896 -8.606 -2.801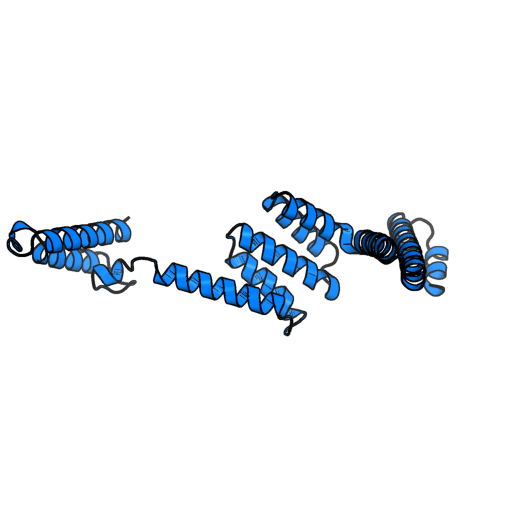 1.00 88.50 122 LEU A O 1
ATOM 933 N N . ASN A 1 123 ? 13.956 -9.124 -3.791 1.00 89.56 123 ASN A N 1
ATOM 934 C CA . ASN A 1 123 ? 14.342 -10.493 -4.142 1.00 89.56 123 ASN A CA 1
ATOM 935 C C . ASN A 1 123 ? 15.335 -10.531 -5.318 1.00 89.56 123 ASN A C 1
ATOM 937 O O . ASN A 1 123 ? 16.053 -11.517 -5.472 1.00 89.56 123 ASN A O 1
ATOM 941 N N . ILE A 1 124 ? 15.346 -9.493 -6.162 1.00 83.38 124 ILE A N 1
ATOM 942 C CA . ILE A 1 124 ? 16.254 -9.374 -7.309 1.00 83.38 124 ILE A CA 1
ATOM 943 C C . ILE A 1 124 ? 17.500 -8.562 -6.933 1.00 83.38 124 ILE A C 1
ATOM 945 O O . ILE A 1 124 ? 18.613 -8.969 -7.254 1.00 83.38 124 ILE A O 1
ATOM 949 N N . ASP A 1 125 ? 17.305 -7.427 -6.263 1.00 80.94 125 ASP A N 1
ATOM 950 C CA . ASP A 1 125 ? 18.346 -6.511 -5.800 1.00 80.94 125 ASP A CA 1
ATOM 951 C C . ASP A 1 125 ? 18.069 -6.115 -4.342 1.00 80.94 125 ASP A C 1
ATOM 953 O O . ASP A 1 125 ? 17.302 -5.190 -4.051 1.00 80.94 125 ASP A O 1
ATOM 957 N N . GLU A 1 126 ? 18.677 -6.863 -3.420 1.00 87.69 126 GLU A N 1
ATOM 958 C CA . GLU A 1 126 ? 18.482 -6.732 -1.971 1.00 87.69 126 GLU A CA 1
ATOM 959 C C . GLU A 1 126 ? 18.904 -5.354 -1.437 1.00 87.69 126 GLU A C 1
ATOM 961 O O . GLU A 1 126 ? 18.315 -4.846 -0.478 1.00 87.69 126 GLU A O 1
ATOM 966 N N . GLU A 1 127 ? 19.892 -4.721 -2.073 1.00 85.31 127 GLU A N 1
ATOM 967 C CA . GLU A 1 127 ? 20.481 -3.460 -1.616 1.00 85.31 127 GLU A CA 1
ATOM 968 C C . GLU A 1 127 ? 19.850 -2.228 -2.278 1.00 85.31 127 GLU A C 1
ATOM 970 O O . GLU A 1 127 ? 20.267 -1.096 -2.003 1.00 85.31 127 GLU A O 1
ATOM 975 N N . LEU A 1 128 ? 18.808 -2.400 -3.105 1.00 82.06 128 LEU A N 1
ATOM 976 C CA . LEU A 1 128 ? 18.164 -1.275 -3.771 1.00 82.06 128 LEU A CA 1
ATOM 977 C C . LEU A 1 128 ? 17.478 -0.342 -2.761 1.00 82.06 128 LEU A C 1
ATOM 979 O O . LEU A 1 128 ? 16.324 -0.525 -2.350 1.00 82.06 128 LEU A O 1
ATOM 983 N N . VAL A 1 129 ? 18.188 0.735 -2.419 1.00 79.88 129 VAL A N 1
ATOM 984 C CA . VAL A 1 129 ? 17.782 1.744 -1.430 1.00 79.88 129 VAL A CA 1
ATOM 985 C C . VAL A 1 129 ? 16.392 2.300 -1.723 1.00 79.88 129 VAL A C 1
ATOM 987 O O . VAL A 1 129 ? 15.603 2.503 -0.801 1.00 79.88 129 VAL A O 1
ATOM 990 N N . GLU A 1 130 ? 16.052 2.518 -2.996 1.00 77.25 130 GLU A N 1
ATOM 991 C CA . GLU A 1 130 ? 14.748 3.070 -3.362 1.00 77.25 130 GLU A CA 1
ATOM 992 C C . GLU A 1 130 ? 13.588 2.154 -2.933 1.00 77.25 130 GLU A C 1
ATOM 994 O O . GLU A 1 130 ? 12.614 2.631 -2.345 1.00 77.25 130 GLU A O 1
ATOM 999 N N . ALA A 1 131 ? 13.706 0.839 -3.140 1.00 77.12 131 ALA A N 1
ATOM 1000 C CA . ALA A 1 131 ? 12.698 -0.125 -2.701 1.00 77.12 131 ALA A CA 1
ATOM 1001 C C . ALA A 1 131 ? 12.640 -0.227 -1.165 1.00 77.12 131 ALA A C 1
ATOM 1003 O O . ALA A 1 131 ? 11.547 -0.223 -0.585 1.00 77.12 131 ALA A O 1
ATOM 1004 N N . LEU A 1 132 ? 13.794 -0.228 -0.488 1.00 81.19 132 LEU A N 1
ATOM 1005 C CA . LEU A 1 132 ? 13.877 -0.239 0.980 1.00 81.19 132 LEU A CA 1
ATOM 1006 C C . LEU A 1 132 ? 13.195 0.982 1.614 1.00 81.19 132 LEU A C 1
ATOM 1008 O O . LEU A 1 132 ? 12.444 0.845 2.590 1.00 81.19 132 LEU A O 1
ATOM 1012 N N . VAL A 1 133 ? 13.415 2.173 1.050 1.00 78.69 133 VAL A N 1
ATOM 1013 C CA . VAL A 1 133 ? 12.788 3.421 1.504 1.00 78.69 133 VAL A CA 1
ATOM 1014 C C . VAL A 1 133 ? 11.272 3.350 1.339 1.00 78.69 133 VAL A C 1
ATOM 1016 O O . VAL A 1 133 ? 10.551 3.664 2.286 1.00 78.69 133 VAL A O 1
ATOM 1019 N N . GLN A 1 134 ? 10.771 2.880 0.191 1.00 82.38 134 GLN A N 1
ATOM 1020 C CA . GLN A 1 134 ? 9.328 2.741 -0.048 1.00 82.38 134 GLN A CA 1
ATOM 1021 C C . GLN A 1 134 ? 8.668 1.777 0.948 1.00 82.38 134 GLN A C 1
ATOM 1023 O O . GLN A 1 134 ? 7.647 2.109 1.555 1.00 82.38 134 GLN A O 1
ATOM 1028 N N . VAL A 1 135 ? 9.265 0.605 1.185 1.00 87.50 135 VAL A N 1
ATOM 1029 C CA . VAL A 1 135 ? 8.766 -0.363 2.180 1.00 87.50 135 VAL A CA 1
ATOM 1030 C C . VAL A 1 135 ? 8.758 0.234 3.585 1.00 87.50 135 VAL A C 1
ATOM 1032 O O . VAL A 1 135 ? 7.773 0.090 4.318 1.00 87.50 135 VAL A O 1
ATOM 1035 N N . SER A 1 136 ? 9.832 0.924 3.962 1.00 82.44 136 SER A N 1
ATOM 1036 C CA . SER A 1 136 ? 9.966 1.550 5.279 1.00 82.44 136 SER A CA 1
ATOM 1037 C C . SER A 1 136 ? 8.936 2.659 5.486 1.00 82.44 136 SER A C 1
ATOM 1039 O O . SER A 1 136 ? 8.259 2.677 6.518 1.00 82.44 136 SER A O 1
ATOM 1041 N N . LEU A 1 137 ? 8.743 3.523 4.485 1.00 82.25 137 LEU A N 1
ATOM 1042 C CA . LEU A 1 137 ? 7.740 4.585 4.502 1.00 82.25 137 LEU A CA 1
ATOM 1043 C C . LEU A 1 137 ? 6.330 4.007 4.652 1.00 82.25 137 LEU A C 1
ATOM 1045 O O . LEU A 1 137 ? 5.609 4.392 5.568 1.00 82.25 137 LEU A O 1
ATOM 1049 N N . MET A 1 138 ? 5.963 3.013 3.837 1.00 86.50 138 MET A N 1
ATOM 1050 C CA . MET A 1 138 ? 4.648 2.367 3.917 1.00 86.50 138 MET A CA 1
ATOM 1051 C C . MET A 1 138 ? 4.377 1.751 5.297 1.00 86.50 138 MET A C 1
ATOM 1053 O O . MET A 1 138 ? 3.273 1.866 5.841 1.00 86.50 138 MET A O 1
ATOM 1057 N N . ARG A 1 139 ? 5.378 1.088 5.892 1.00 87.56 139 ARG A N 1
ATOM 1058 C CA . ARG A 1 139 ? 5.270 0.517 7.245 1.00 87.56 139 ARG A CA 1
ATOM 1059 C C . ARG A 1 139 ? 5.112 1.613 8.303 1.00 87.56 1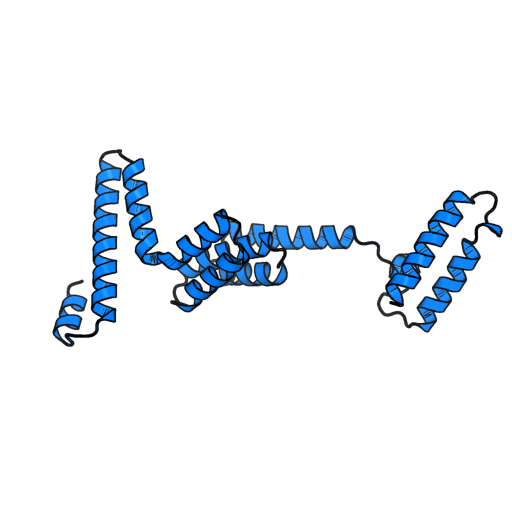39 ARG A C 1
ATOM 1061 O O . ARG A 1 139 ? 4.259 1.475 9.184 1.00 87.56 139 ARG A O 1
ATOM 1068 N N . ALA A 1 140 ? 5.878 2.698 8.197 1.00 75.75 140 ALA A N 1
ATOM 1069 C CA . ALA A 1 140 ? 5.804 3.840 9.104 1.00 75.75 140 ALA A CA 1
ATOM 1070 C C . ALA A 1 140 ? 4.447 4.557 9.016 1.00 75.75 140 ALA A C 1
ATOM 1072 O O . ALA A 1 140 ? 3.800 4.776 10.040 1.00 75.75 140 ALA A O 1
ATOM 1073 N N . GLU A 1 141 ? 3.956 4.837 7.807 1.00 83.81 141 GLU A N 1
ATOM 1074 C CA . GLU A 1 141 ? 2.641 5.439 7.567 1.00 83.81 141 GLU A CA 1
ATOM 1075 C C . GLU A 1 141 ? 1.507 4.570 8.112 1.00 83.81 141 GLU A C 1
ATOM 1077 O O . GLU A 1 141 ? 0.594 5.070 8.775 1.00 83.81 141 GLU A O 1
ATOM 1082 N N . LYS A 1 142 ? 1.573 3.250 7.889 1.00 85.31 142 LYS A N 1
ATOM 1083 C CA . LYS A 1 142 ? 0.606 2.303 8.457 1.00 85.31 142 LYS A CA 1
ATOM 1084 C C . LYS A 1 142 ? 0.624 2.347 9.984 1.00 85.31 142 LYS A C 1
ATOM 1086 O O . LYS A 1 142 ? -0.447 2.384 10.591 1.00 85.31 142 LYS A O 1
ATOM 1091 N N . SER A 1 143 ? 1.807 2.358 10.597 1.00 80.50 143 SER A N 1
ATOM 1092 C CA . SER A 1 143 ? 1.960 2.447 12.053 1.00 80.50 143 SER A CA 1
ATOM 1093 C C . SER A 1 143 ? 1.399 3.762 12.604 1.00 80.50 143 SER A C 1
ATOM 1095 O O . SER A 1 143 ? 0.608 3.744 13.544 1.00 80.50 143 SER A O 1
ATOM 1097 N N . LEU A 1 144 ? 1.689 4.896 11.955 1.00 79.19 144 LEU A N 1
ATOM 1098 C CA . LEU A 1 144 ? 1.138 6.205 12.317 1.00 79.19 144 LEU A CA 1
ATOM 1099 C C . LEU A 1 144 ? -0.390 6.248 12.167 1.00 79.19 144 LEU A C 1
ATOM 1101 O O . LEU A 1 144 ? -1.100 6.799 13.007 1.00 79.19 144 LEU A O 1
ATOM 1105 N N . LYS A 1 145 ? -0.929 5.652 11.100 1.00 82.75 145 LYS A N 1
ATOM 1106 C CA . LYS A 1 145 ? -2.379 5.558 10.899 1.00 82.75 145 LYS A CA 1
ATOM 1107 C C . LYS A 1 145 ? -3.033 4.708 11.984 1.00 82.75 145 LYS A C 1
ATOM 1109 O O . LYS A 1 145 ? -4.118 5.052 12.442 1.00 82.75 145 LYS A O 1
ATOM 1114 N N . LEU A 1 146 ? -2.393 3.614 12.393 1.00 79.31 146 LEU A N 1
ATOM 1115 C CA . LEU A 1 146 ? -2.859 2.768 13.491 1.00 79.31 146 LEU A CA 1
ATOM 1116 C C . LEU A 1 146 ? -2.752 3.475 14.847 1.00 79.31 146 LEU A C 1
ATOM 1118 O O . LEU A 1 146 ? -3.687 3.362 15.631 1.00 79.31 146 LEU A O 1
ATOM 1122 N N . SER A 1 147 ? -1.688 4.241 15.109 1.00 74.38 147 SER A N 1
ATOM 1123 C CA . SER A 1 147 ? -1.523 4.980 16.370 1.00 74.38 147 SER A CA 1
ATOM 1124 C C . SER A 1 147 ? -2.521 6.131 16.521 1.00 74.38 147 SER A C 1
ATOM 1126 O O . SER A 1 147 ? -2.948 6.430 17.632 1.00 74.38 147 SER A O 1
ATOM 1128 N N . LYS A 1 148 ? -2.945 6.740 15.405 1.00 77.44 148 LYS A N 1
ATOM 1129 C CA . LYS A 1 148 ? -4.005 7.761 15.376 1.00 77.44 148 LYS A CA 1
ATOM 1130 C C . LYS A 1 148 ? -5.424 7.187 15.452 1.00 77.44 148 LYS A C 1
ATOM 1132 O O . LYS A 1 148 ? -6.363 7.944 15.694 1.00 77.44 148 LYS A O 1
ATOM 1137 N N . ARG A 1 149 ? -5.625 5.884 15.218 1.00 80.25 149 ARG A N 1
ATOM 1138 C CA . ARG A 1 149 ? -6.953 5.268 15.369 1.00 80.25 149 ARG A CA 1
ATOM 1139 C C . ARG A 1 149 ? -7.299 5.182 16.851 1.00 80.25 149 ARG A C 1
ATOM 1141 O O . ARG A 1 149 ? -6.522 4.653 17.640 1.00 80.25 149 ARG A O 1
ATOM 1148 N N . LYS A 1 150 ? -8.494 5.657 17.214 1.00 80.69 150 LYS A N 1
ATOM 1149 C CA . LYS A 1 150 ? -9.037 5.454 18.560 1.00 80.69 150 LYS A CA 1
ATOM 1150 C C . LYS A 1 150 ? -9.161 3.951 18.822 1.00 80.69 150 LYS A C 1
ATOM 1152 O O . LYS A 1 150 ? -9.794 3.232 18.050 1.00 80.69 150 LYS A O 1
ATOM 1157 N N . ASP A 1 151 ? -8.533 3.478 19.895 1.00 88.50 151 ASP A N 1
ATOM 1158 C CA . ASP A 1 151 ? -8.666 2.092 20.339 1.00 88.50 151 ASP A CA 1
ATOM 1159 C C . ASP A 1 151 ? -9.927 1.972 21.208 1.00 88.50 151 ASP A C 1
ATOM 1161 O O . ASP A 1 151 ? -9.905 2.226 22.413 1.00 88.50 151 ASP A O 1
ATOM 1165 N N . TRP A 1 152 ? -11.051 1.640 20.567 1.00 91.69 152 TRP A N 1
ATOM 1166 C CA . TRP A 1 152 ? -12.363 1.536 21.217 1.00 91.69 152 TRP A CA 1
ATOM 1167 C C . TRP A 1 152 ? -12.393 0.484 22.333 1.00 91.69 152 TRP A C 1
ATOM 1169 O O . TRP A 1 152 ? -13.031 0.693 23.364 1.00 91.69 152 TRP A O 1
ATOM 1179 N N . TYR A 1 153 ? -11.642 -0.610 22.178 1.00 91.94 153 TYR A N 1
ATOM 1180 C CA . TYR A 1 153 ? -11.514 -1.641 23.210 1.00 91.94 153 TYR A CA 1
ATOM 1181 C C . TYR A 1 153 ? -10.778 -1.095 24.434 1.00 91.94 153 TYR A C 1
ATOM 1183 O O . TYR A 1 153 ? -11.203 -1.323 25.566 1.00 91.94 153 TYR A O 1
ATOM 1191 N N . LYS A 1 154 ? -9.732 -0.288 24.213 1.00 91.69 154 LYS A N 1
ATOM 1192 C CA . LYS A 1 154 ? -9.026 0.418 25.288 1.00 91.69 154 LYS A CA 1
ATOM 1193 C C . LYS A 1 154 ? -9.912 1.450 25.995 1.00 91.69 154 LYS A C 1
ATOM 1195 O O . LYS A 1 154 ? -9.805 1.570 27.211 1.00 91.69 154 LYS A O 1
ATOM 1200 N N . ILE A 1 155 ? -10.801 2.147 25.277 1.00 92.56 155 ILE A N 1
ATOM 1201 C CA . ILE A 1 155 ? -11.782 3.081 25.874 1.00 92.56 155 ILE A CA 1
ATOM 1202 C C . ILE A 1 155 ? -12.742 2.344 26.816 1.00 92.56 155 ILE A C 1
ATOM 1204 O O . ILE A 1 155 ? -13.020 2.833 27.909 1.00 92.56 155 ILE A O 1
ATOM 1208 N N . LEU A 1 156 ? -13.200 1.148 26.433 1.00 94.00 156 LEU A N 1
ATOM 1209 C CA . LEU A 1 156 ? -14.021 0.297 27.300 1.00 94.00 156 LEU A CA 1
ATOM 1210 C C . LEU A 1 156 ? -13.207 -0.473 28.357 1.00 94.00 156 LEU A C 1
ATOM 1212 O O . LEU A 1 156 ? -13.794 -1.098 29.238 1.00 94.00 156 LEU A O 1
ATOM 1216 N N . GLY A 1 157 ? -11.873 -0.437 28.293 1.00 93.81 157 GLY A N 1
ATOM 1217 C CA . GLY A 1 157 ? -10.990 -1.157 29.210 1.00 93.81 157 GLY A CA 1
ATOM 1218 C C . GLY A 1 157 ? -11.059 -2.681 29.066 1.00 93.81 157 GLY A C 1
ATOM 1219 O O . GLY A 1 157 ? -10.886 -3.394 30.052 1.00 93.81 157 GLY A O 1
ATOM 1220 N N . VAL A 1 158 ? -11.338 -3.186 27.862 1.00 95.00 158 VAL A N 1
ATOM 1221 C CA . VAL A 1 158 ? -11.475 -4.623 27.572 1.00 95.00 158 VAL A CA 1
ATOM 1222 C C . VAL A 1 158 ? -10.443 -5.093 26.543 1.00 95.00 158 VAL A C 1
ATOM 1224 O O . VAL A 1 158 ? -9.876 -4.297 25.794 1.00 95.00 158 VAL A O 1
ATOM 1227 N N . SER A 1 159 ? -10.196 -6.405 26.491 1.00 92.69 159 SER A N 1
ATOM 1228 C CA . SER A 1 159 ? -9.372 -7.013 25.437 1.00 92.69 159 SER A CA 1
ATOM 1229 C C . SER A 1 159 ? -10.042 -6.882 24.063 1.00 92.69 159 SER A C 1
ATOM 1231 O O . SER A 1 159 ? -11.265 -6.911 23.958 1.00 92.69 159 SER A O 1
ATOM 1233 N N . LYS A 1 160 ? -9.244 -6.852 22.988 1.00 89.62 160 LYS A N 1
ATOM 1234 C CA . LYS A 1 160 ? -9.734 -6.955 21.595 1.00 89.62 160 LYS A CA 1
ATOM 1235 C C . LYS A 1 160 ? -10.418 -8.291 21.294 1.00 89.62 160 LYS A C 1
ATOM 1237 O O . LYS A 1 160 ? -11.136 -8.400 20.311 1.00 89.62 160 LYS A O 1
ATOM 1242 N N . THR A 1 161 ? -10.180 -9.294 22.135 1.00 92.25 161 THR A N 1
ATOM 1243 C CA . THR A 1 161 ? -10.807 -10.621 22.081 1.00 92.25 161 THR A CA 1
ATOM 1244 C C . THR A 1 161 ? -11.951 -10.778 23.087 1.00 92.25 161 THR A C 1
ATOM 1246 O O . THR A 1 161 ? -12.409 -11.897 23.304 1.00 92.25 161 THR A O 1
ATOM 1249 N N . ALA A 1 162 ? -12.381 -9.693 23.742 1.00 93.75 162 ALA A N 1
ATOM 1250 C CA . ALA A 1 162 ? -13.447 -9.745 24.736 1.00 93.75 162 ALA A CA 1
ATOM 1251 C C . ALA A 1 162 ? -14.771 -10.205 24.115 1.00 93.75 162 ALA A C 1
ATOM 1253 O O . ALA A 1 162 ? -15.144 -9.814 23.009 1.00 93.75 162 ALA A O 1
ATOM 1254 N N . SER A 1 163 ? -15.502 -11.018 24.866 1.00 94.69 163 SER A N 1
ATOM 1255 C CA . SER A 1 163 ? -16.835 -11.480 24.499 1.00 94.69 163 SER A CA 1
ATOM 1256 C C . SER A 1 163 ? -17.858 -10.338 24.529 1.00 94.69 163 SER A C 1
ATOM 1258 O O . SER A 1 163 ? -17.721 -9.354 25.261 1.00 94.69 163 SER A O 1
ATOM 1260 N N . ILE A 1 164 ? -18.963 -10.504 23.794 1.00 93.50 164 ILE A N 1
ATOM 1261 C CA . ILE A 1 164 ? -20.092 -9.553 23.783 1.00 93.50 164 ILE A CA 1
ATOM 1262 C C . ILE A 1 164 ? -20.606 -9.278 25.209 1.00 93.50 164 ILE A C 1
ATOM 1264 O O . ILE A 1 164 ? -20.981 -8.149 25.531 1.00 93.50 164 ILE A O 1
ATOM 1268 N N . ALA A 1 165 ? -20.608 -10.294 26.078 1.00 94.31 165 ALA A N 1
ATOM 1269 C CA . ALA A 1 165 ? -21.027 -10.159 27.470 1.00 94.31 165 ALA A CA 1
ATOM 1270 C C . ALA A 1 165 ? -20.076 -9.259 28.281 1.00 94.31 165 ALA A C 1
ATOM 1272 O O . ALA A 1 165 ? -20.542 -8.392 29.025 1.00 94.31 165 ALA A O 1
ATOM 1273 N N . GLU A 1 166 ? -18.761 -9.418 28.112 1.00 95.06 166 GLU A N 1
ATOM 1274 C CA . GLU A 1 166 ? -17.746 -8.580 28.765 1.00 95.06 166 GLU A CA 1
ATOM 1275 C C . GLU A 1 166 ? -17.820 -7.130 28.285 1.00 95.06 166 GLU A C 1
ATOM 1277 O O . GLU A 1 166 ? -17.812 -6.212 29.106 1.00 95.06 166 GLU A O 1
ATOM 1282 N N . ILE A 1 167 ? -17.997 -6.922 26.978 1.00 95.44 167 ILE A N 1
ATOM 1283 C CA . ILE A 1 167 ? -18.164 -5.595 26.372 1.00 95.44 167 ILE A CA 1
ATOM 1284 C C . ILE A 1 167 ? -19.407 -4.893 26.943 1.00 95.44 167 ILE A C 1
ATOM 1286 O O . ILE A 1 167 ? -19.323 -3.752 27.402 1.00 95.44 167 ILE A O 1
ATOM 1290 N N . LYS A 1 168 ? -20.554 -5.587 27.007 1.00 95.44 168 LYS A N 1
ATOM 1291 C CA . LYS A 1 168 ? -21.796 -5.056 27.601 1.00 95.44 168 LYS A CA 1
ATOM 1292 C C . LYS A 1 168 ? -21.634 -4.715 29.079 1.00 95.44 168 LYS A C 1
ATOM 1294 O O . LYS A 1 168 ? -22.152 -3.695 29.540 1.00 95.44 168 LYS A O 1
ATOM 1299 N N . ARG A 1 169 ? -20.931 -5.560 29.837 1.00 96.00 169 ARG A N 1
ATOM 1300 C CA . ARG A 1 169 ? -20.675 -5.334 31.264 1.00 96.00 169 ARG A CA 1
ATOM 1301 C C . ARG A 1 169 ? -19.785 -4.110 31.483 1.00 96.00 169 ARG A C 1
ATOM 1303 O O . ARG A 1 169 ? -20.095 -3.294 32.350 1.00 96.00 169 ARG A O 1
ATOM 1310 N N . ALA A 1 170 ? -18.721 -3.971 30.694 1.00 96.56 170 ALA A N 1
ATOM 1311 C CA . ALA A 1 170 ? -17.814 -2.832 30.754 1.00 96.56 170 ALA A CA 1
ATOM 1312 C C . ALA A 1 170 ? -18.527 -1.520 30.398 1.00 96.56 170 ALA A C 1
ATOM 1314 O O . ALA A 1 170 ? -18.447 -0.559 31.163 1.00 96.56 170 ALA A O 1
ATOM 1315 N N . TYR A 1 171 ? -19.312 -1.516 29.315 1.00 96.81 171 TYR A N 1
ATOM 1316 C CA . TYR A 1 171 ? -20.124 -0.367 28.915 1.00 96.81 171 TYR A CA 1
ATOM 1317 C C . TYR A 1 171 ? -21.071 0.084 30.032 1.00 96.81 171 TYR A C 1
ATOM 1319 O O . TYR A 1 171 ? -21.015 1.239 30.443 1.00 96.81 171 TYR A O 1
ATOM 1327 N N . LYS A 1 172 ? -21.888 -0.824 30.593 1.00 95.81 172 LYS A N 1
ATOM 1328 C CA . LYS A 1 172 ? -22.833 -0.478 31.673 1.00 95.81 172 LYS A CA 1
ATOM 1329 C C . LYS A 1 172 ? -22.127 0.125 32.888 1.00 95.81 172 LYS A C 1
ATOM 1331 O O . LYS A 1 172 ? -22.616 1.095 33.461 1.00 95.81 172 LYS A O 1
ATOM 1336 N N . LYS A 1 173 ? -20.977 -0.439 33.273 1.00 96.69 173 LYS A N 1
ATOM 1337 C CA . LYS A 1 173 ? -20.175 0.059 34.396 1.00 96.69 173 LYS A CA 1
ATOM 1338 C C . LYS A 1 173 ? -19.671 1.482 34.134 1.00 96.69 173 LYS A C 1
ATOM 1340 O O . LYS A 1 173 ? -19.844 2.348 34.985 1.00 96.69 173 LYS A O 1
ATOM 1345 N N . LEU A 1 174 ? -19.075 1.718 32.967 1.00 96.44 174 LEU A N 1
ATOM 1346 C CA . LEU A 1 174 ? -18.501 3.013 32.601 1.00 96.44 174 LEU A CA 1
ATOM 1347 C C . LEU A 1 174 ? -19.574 4.083 32.357 1.00 96.44 174 LEU A C 1
ATOM 1349 O O . LEU A 1 174 ? -19.404 5.218 32.789 1.00 96.44 174 LEU A O 1
ATOM 1353 N N . ALA A 1 175 ? -20.701 3.719 31.741 1.00 95.25 175 ALA A N 1
ATOM 1354 C CA . ALA A 1 175 ? -21.835 4.613 31.519 1.00 95.25 175 ALA A CA 1
ATOM 1355 C C . ALA A 1 175 ? -22.448 5.099 32.841 1.00 95.25 175 ALA A C 1
ATOM 1357 O O . ALA A 1 175 ? -22.758 6.276 32.978 1.00 95.25 175 ALA A O 1
ATOM 1358 N N . LEU A 1 176 ? -22.574 4.215 33.840 1.00 95.25 176 LEU A N 1
ATOM 1359 C CA . LEU A 1 176 ? -23.027 4.599 35.181 1.00 95.25 176 LEU A CA 1
ATOM 1360 C C . LEU A 1 176 ? -22.000 5.460 35.922 1.00 95.25 176 LEU A C 1
ATOM 1362 O O . LEU A 1 176 ? -22.394 6.338 36.685 1.00 95.25 176 LEU A O 1
ATOM 1366 N N . GLN A 1 177 ? -20.706 5.199 35.724 1.00 94.94 177 GLN A N 1
ATOM 1367 C CA . GLN A 1 177 ? -19.626 5.962 36.348 1.00 94.94 177 GLN A CA 1
ATOM 1368 C C . GLN A 1 177 ? -19.556 7.395 35.811 1.00 94.94 177 GLN A C 1
ATOM 1370 O O . GLN A 1 177 ? -19.408 8.320 36.599 1.00 94.94 177 GLN A O 1
ATOM 1375 N N . TRP A 1 178 ? -19.689 7.571 34.496 1.00 96.50 178 TRP A N 1
ATOM 1376 C CA . TRP A 1 178 ? -19.556 8.859 33.809 1.00 96.50 178 TRP A CA 1
ATOM 1377 C C . TRP A 1 178 ? -20.901 9.501 33.445 1.00 96.50 178 TRP A C 1
ATOM 1379 O O . TRP A 1 178 ? -20.953 10.395 32.607 1.00 96.50 178 TRP A O 1
ATOM 1389 N N . HIS A 1 179 ? -22.007 9.061 34.053 1.00 94.56 179 HIS A N 1
ATOM 1390 C CA . HIS A 1 179 ? -23.312 9.672 33.806 1.00 94.56 179 HIS A CA 1
ATOM 1391 C C . HIS A 1 179 ? -23.311 11.135 34.292 1.00 94.56 179 HIS A C 1
ATOM 1393 O O . HIS A 1 179 ? -22.922 11.364 35.444 1.00 94.56 179 HIS A O 1
ATOM 1399 N N . PRO A 1 180 ? -23.772 12.116 33.491 1.00 92.06 180 PRO A N 1
ATOM 1400 C CA . PRO A 1 180 ? -23.729 13.535 33.860 1.00 92.06 180 PRO A CA 1
ATOM 1401 C C . PRO A 1 180 ? -24.489 13.838 35.158 1.00 92.06 180 PRO A C 1
ATOM 1403 O O . PRO A 1 180 ? -24.024 14.633 35.967 1.00 92.06 180 PRO A O 1
ATOM 1406 N N . ASP A 1 181 ? -25.597 13.138 35.422 1.00 93.06 181 ASP A N 1
ATOM 1407 C CA . ASP A 1 181 ? -26.373 13.319 36.664 1.00 93.06 181 ASP A CA 1
ATOM 1408 C C . ASP A 1 181 ? -25.609 12.918 37.936 1.00 93.06 181 ASP A C 1
ATOM 1410 O O . ASP A 1 181 ? -25.932 13.390 39.021 1.00 93.06 181 ASP A O 1
ATOM 1414 N N . LYS A 1 182 ? -24.602 12.041 37.828 1.00 92.50 182 LYS A N 1
ATOM 1415 C CA . LYS A 1 182 ? -23.751 11.633 38.961 1.00 92.50 182 LYS A CA 1
ATOM 1416 C C . LYS A 1 182 ? -22.466 12.453 39.076 1.00 92.50 182 LYS A C 1
ATOM 1418 O O . LYS A 1 182 ? -21.732 12.286 40.043 1.00 92.50 182 LYS A O 1
ATOM 1423 N N . ASN A 1 183 ? -22.202 13.304 38.091 1.00 93.75 183 ASN A N 1
ATOM 1424 C CA . ASN A 1 183 ? -20.952 14.027 37.886 1.00 93.75 183 ASN A CA 1
ATOM 1425 C C . ASN A 1 183 ? -21.264 15.513 37.658 1.00 93.75 183 ASN A C 1
ATOM 1427 O O . ASN A 1 183 ? -20.882 16.094 36.646 1.00 93.75 183 ASN A O 1
ATOM 1431 N N . VAL A 1 184 ? -22.046 16.112 38.562 1.00 91.88 184 VAL A N 1
ATOM 1432 C CA . VAL A 1 184 ? -22.575 17.478 38.397 1.00 91.88 184 VAL A CA 1
ATOM 1433 C C . VAL A 1 184 ? -21.449 18.519 38.420 1.00 91.88 184 VAL A C 1
ATOM 1435 O O . VAL A 1 184 ? -21.464 19.444 37.611 1.00 91.88 184 VAL A O 1
ATOM 1438 N N . ASP A 1 185 ? -20.439 18.318 39.270 1.00 92.38 185 ASP A N 1
ATOM 1439 C CA . ASP A 1 185 ? -19.298 19.233 39.428 1.00 92.38 185 ASP A CA 1
ATOM 1440 C C . ASP A 1 185 ? -18.283 19.143 38.271 1.00 92.38 185 ASP A C 1
ATOM 1442 O O . ASP A 1 185 ? -17.543 20.088 38.009 1.00 92.38 185 ASP A O 1
ATOM 1446 N N . ASN A 1 186 ? -18.257 18.020 37.545 1.00 93.50 186 ASN A N 1
ATOM 1447 C CA . ASN A 1 186 ? -17.375 17.749 36.402 1.00 93.50 186 ASN A CA 1
ATOM 1448 C C . ASN A 1 186 ? -18.173 17.362 35.144 1.00 93.50 186 ASN A C 1
ATOM 1450 O O . ASN A 1 186 ? -17.760 16.507 34.353 1.00 93.50 186 ASN A O 1
ATOM 1454 N N . ARG A 1 187 ? -19.333 18.003 34.957 1.00 92.69 187 ARG A N 1
ATOM 1455 C CA . ARG A 1 187 ? -20.332 17.618 33.954 1.00 92.69 187 ARG A CA 1
ATOM 1456 C C . ARG A 1 187 ? -19.782 17.556 32.531 1.00 92.69 187 ARG A C 1
ATOM 1458 O O . ARG A 1 187 ? -20.066 16.601 31.817 1.00 92.69 187 ARG A O 1
ATOM 1465 N N . GLU A 1 188 ? -18.984 18.538 32.126 1.00 94.25 188 GLU A N 1
ATOM 1466 C CA . GLU A 1 188 ? -18.435 18.612 30.767 1.00 94.25 188 GLU A CA 1
ATOM 1467 C C . GLU A 1 188 ? -17.483 17.441 30.459 1.00 94.25 188 GLU A C 1
ATOM 1469 O O . GLU A 1 188 ? -17.581 16.808 29.403 1.00 94.25 188 GLU A O 1
ATOM 1474 N N . GLU A 1 189 ? -16.613 17.083 31.410 1.00 94.31 189 GLU A N 1
ATOM 1475 C CA . GLU A 1 189 ? -15.731 15.918 31.286 1.00 94.31 189 GLU A CA 1
ATOM 1476 C C . GLU A 1 189 ? -16.543 14.618 31.252 1.00 94.31 189 GLU A C 1
ATOM 1478 O O . GLU A 1 189 ? -16.286 13.741 30.421 1.00 94.31 189 GLU A O 1
ATOM 1483 N N . ALA A 1 190 ? -17.558 14.507 32.113 1.00 94.94 190 ALA A N 1
ATOM 1484 C CA . ALA A 1 190 ? -18.426 13.342 32.166 1.00 94.94 190 ALA A CA 1
ATOM 1485 C C . ALA A 1 190 ? -19.205 13.145 30.862 1.00 94.94 190 ALA A C 1
ATOM 1487 O O . ALA A 1 190 ? -19.211 12.044 30.316 1.00 94.94 190 ALA A O 1
ATOM 1488 N N . GLU A 1 191 ? -19.768 14.209 30.287 1.00 94.62 191 GLU A N 1
ATOM 1489 C CA . GLU A 1 191 ? -20.434 14.169 28.982 1.00 94.62 191 GLU A CA 1
ATOM 1490 C C . GLU A 1 191 ? -19.464 13.806 27.846 1.00 94.62 191 GLU A C 1
ATOM 1492 O O . GLU A 1 191 ? -19.822 13.049 26.937 1.00 94.62 191 GLU A O 1
ATOM 1497 N N . ALA A 1 192 ? -18.222 14.301 27.874 1.00 94.75 192 ALA A N 1
ATOM 1498 C CA . ALA A 1 192 ? -17.199 13.917 26.902 1.00 94.75 192 ALA A CA 1
ATOM 1499 C C . ALA A 1 192 ? -16.853 12.421 27.002 1.00 94.75 192 ALA A C 1
ATOM 1501 O O . ALA A 1 192 ? -16.910 11.708 25.996 1.00 94.75 192 ALA A O 1
ATOM 1502 N N . LYS A 1 193 ? -16.570 11.917 28.211 1.00 94.56 193 LYS A N 1
ATOM 1503 C CA . LYS A 1 193 ? -16.281 10.496 28.457 1.00 94.56 193 LYS A CA 1
ATOM 1504 C C . LYS A 1 193 ? -17.460 9.607 28.097 1.00 94.56 193 LYS A C 1
ATOM 1506 O O . LYS A 1 193 ? -17.273 8.598 27.421 1.00 94.56 193 LYS A O 1
ATOM 1511 N N . PHE A 1 194 ? -18.669 9.989 28.495 1.00 95.06 194 PHE A N 1
ATOM 1512 C CA . PHE A 1 194 ? -19.887 9.242 28.208 1.00 95.06 194 PHE A CA 1
ATOM 1513 C C . PHE A 1 194 ? -20.118 9.099 26.700 1.00 95.06 194 PHE A C 1
ATOM 1515 O O . PHE A 1 194 ? -20.385 7.994 26.227 1.00 95.06 194 PHE A O 1
ATOM 1522 N N . ARG A 1 195 ? -19.925 10.180 25.926 1.00 94.50 195 ARG A N 1
ATOM 1523 C CA . ARG A 1 195 ? -19.980 10.134 24.454 1.00 94.50 195 ARG A CA 1
ATOM 1524 C C . ARG A 1 195 ? -18.928 9.198 23.863 1.00 94.50 195 ARG A C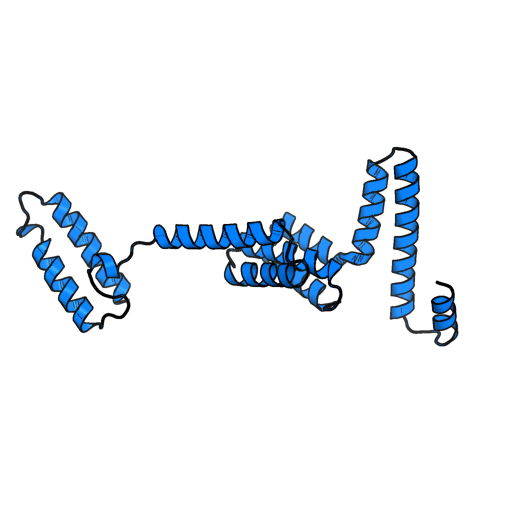 1
ATOM 1526 O O . ARG A 1 195 ? -19.255 8.420 22.971 1.00 94.50 195 ARG A O 1
ATOM 1533 N N . GLU A 1 196 ? -17.689 9.229 24.358 1.00 94.19 196 GLU A N 1
ATOM 1534 C CA . GLU A 1 196 ? -16.638 8.316 23.883 1.00 94.19 196 GLU A CA 1
ATOM 1535 C C . GLU A 1 196 ? -16.939 6.847 24.205 1.00 94.19 196 GLU A C 1
ATOM 1537 O O . GLU A 1 196 ? -16.732 5.985 23.353 1.00 94.19 196 GLU A O 1
ATOM 1542 N N . ILE A 1 197 ? -17.457 6.558 25.402 1.00 96.06 197 ILE A N 1
ATOM 1543 C CA . ILE A 1 197 ? -17.860 5.212 25.836 1.00 96.06 197 ILE A CA 1
ATOM 1544 C C . ILE A 1 197 ? -19.024 4.689 24.981 1.00 96.06 197 ILE A C 1
ATOM 1546 O O . ILE A 1 197 ? -18.999 3.534 24.554 1.00 96.06 197 ILE A O 1
ATOM 1550 N N . ALA A 1 198 ? -20.027 5.530 24.713 1.00 94.88 198 ALA A N 1
ATOM 1551 C CA . ALA A 1 198 ? -21.160 5.188 23.857 1.00 94.88 198 ALA A CA 1
ATOM 1552 C C . ALA A 1 198 ? -20.719 4.902 22.415 1.00 94.88 198 ALA A C 1
ATOM 1554 O O . ALA A 1 198 ? -21.049 3.842 21.886 1.00 94.88 198 ALA A O 1
ATOM 1555 N N . ALA A 1 199 ? -19.897 5.779 21.829 1.00 93.81 199 ALA A N 1
ATOM 1556 C CA . ALA A 1 199 ? -19.342 5.575 20.492 1.00 93.81 199 ALA A CA 1
ATOM 1557 C C . ALA A 1 199 ? -18.484 4.299 20.413 1.00 93.81 199 ALA A C 1
ATOM 1559 O O . ALA A 1 199 ? -18.576 3.549 19.445 1.00 93.81 199 ALA A O 1
ATOM 1560 N N . ALA A 1 200 ? -17.680 4.010 21.444 1.00 93.69 200 ALA A N 1
ATOM 1561 C CA . ALA A 1 200 ? -16.888 2.784 21.509 1.00 93.69 200 ALA A CA 1
ATOM 1562 C C . ALA A 1 200 ? -17.771 1.529 21.492 1.00 93.69 200 ALA A C 1
ATOM 1564 O O . ALA A 1 200 ? -17.488 0.582 20.761 1.00 93.69 200 ALA A O 1
ATOM 1565 N N . TYR A 1 201 ? -18.836 1.522 22.296 1.00 94.38 201 TYR A N 1
ATOM 1566 C CA . TYR A 1 201 ? -19.768 0.401 22.373 1.00 94.38 201 TYR A CA 1
ATOM 1567 C C . TYR A 1 201 ? -20.532 0.195 21.060 1.00 94.38 201 TYR A C 1
ATOM 1569 O O . TYR A 1 201 ? -20.653 -0.943 20.613 1.00 94.38 201 TYR A O 1
ATOM 1577 N N . GLU A 1 202 ? -20.979 1.277 20.419 1.00 93.38 202 GLU A N 1
ATOM 1578 C CA . GLU A 1 202 ? -21.655 1.230 19.119 1.00 93.38 202 GLU A CA 1
ATOM 1579 C C . GLU A 1 202 ? -20.743 0.654 18.029 1.00 93.38 202 GLU A C 1
ATOM 1581 O O . GLU A 1 202 ? -21.123 -0.298 17.357 1.00 93.38 202 GLU A O 1
ATOM 1586 N N . VAL A 1 203 ? -19.505 1.150 17.915 1.00 90.00 203 VAL A N 1
ATOM 1587 C CA . VAL A 1 203 ? -18.552 0.683 16.892 1.00 90.00 203 VAL A CA 1
ATOM 1588 C C . VAL A 1 203 ? -18.145 -0.780 17.090 1.00 90.00 203 VAL A C 1
ATOM 1590 O O . VAL A 1 203 ? -17.873 -1.469 16.115 1.00 90.00 203 VAL A O 1
ATOM 1593 N N . ILE A 1 204 ? -18.061 -1.264 18.333 1.00 89.19 204 ILE A N 1
ATOM 1594 C CA . ILE A 1 204 ? -17.672 -2.657 18.616 1.00 89.19 204 ILE A CA 1
ATOM 1595 C C . ILE A 1 204 ? -18.842 -3.636 18.406 1.00 89.19 204 ILE A C 1
ATOM 1597 O O . ILE A 1 204 ? -18.602 -4.812 18.141 1.00 89.19 204 ILE A O 1
ATOM 1601 N N . GLN A 1 205 ? -20.093 -3.190 18.568 1.00 81.31 205 GLN A N 1
ATOM 1602 C CA . GLN A 1 205 ? -21.290 -4.035 18.426 1.00 81.31 205 GLN A CA 1
ATOM 1603 C C . GLN A 1 205 ? -21.920 -3.995 17.017 1.00 81.31 205 GLN A C 1
ATOM 1605 O O . GLN A 1 205 ? -22.851 -4.767 16.786 1.00 81.31 205 GLN A O 1
ATOM 1610 N N . ALA A 1 206 ? -21.458 -3.109 16.125 1.00 62.09 206 ALA A N 1
ATOM 1611 C CA . ALA A 1 206 ? -21.893 -2.990 14.726 1.00 62.09 206 ALA A CA 1
ATOM 1612 C C . ALA A 1 206 ? -21.183 -3.994 13.806 1.00 62.09 206 ALA A C 1
ATOM 1614 O O . ALA A 1 206 ? -21.872 -4.555 12.925 1.00 62.09 206 ALA A O 1
#

pLDDT: mean 84.5, std 12.04, range [46.41, 96.81]

Organism: Ensete ventricosum (NCBI:txid4639)

Nearest PDB structures (foldseek):
  2vyi-assembly2_B  TM=6.126E-01  e=3.434E-03  Homo sapiens
  6hpg-assembly1_A  TM=6.413E-01  e=1.399E-02  Arabidopsis thaliana
  6fd7-assembly1_A  TM=6.343E-01  e=1.871E-02  Homo sapiens
  6hft-assembly1_A  TM=5.648E-01  e=4.473E-02  Saccharomyces cerevisiae
  7kw7-assembly1_E  TM=4.317E-01  e=1.046E-02  Homo sapiens

Secondary structure (DSSP, 8-state):
-HHHHHHHHHSTT-HHHHHHHHHHHHHHHHHHHHHHHHHTT-HHHHHHHHHHHHHHHHHHHHHH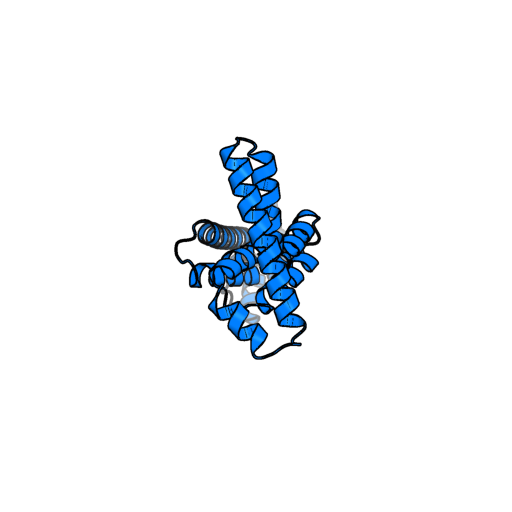HHHHHTT-HHHHHHHHHHHHHH-TT-HHHHHHHHHHHHHHHHHTT-HHHHHHHHHHHHHH-TT-HHHHHHHHHHHHHHHHHHHHS--HHHHHT--TT--HHHHHHHHHHHHHHS-GGG-STTHHHHHHHHHHHHHHHHHHH-

Solvent-accessible surface area (backbone atoms only — not comparable to full-atom values): 10964 Å² total; per-residue (Å²): 110,76,69,56,56,55,52,44,75,75,54,79,80,56,72,64,61,56,49,52,48,51,46,54,50,53,28,50,54,28,44,55,52,14,52,56,26,45,77,69,67,40,52,68,60,14,49,54,24,44,50,50,28,46,43,67,79,38,41,45,51,52,54,15,48,52,30,42,74,71,64,40,41,72,58,15,48,52,33,28,51,53,42,46,68,74,50,79,79,43,60,84,57,43,37,56,38,25,45,53,38,17,55,44,25,48,78,70,68,40,56,71,62,14,44,53,28,28,46,57,24,38,74,73,42,74,78,46,59,70,45,53,51,52,49,50,48,54,53,50,53,51,49,54,54,56,71,70,47,83,59,40,39,64,70,52,71,46,59,91,82,55,49,74,67,55,51,52,53,34,44,56,55,50,45,64,69,28,30,42,90,79,28,69,94,48,31,71,62,18,48,52,51,34,51,53,46,51,53,27,51,52,68,73,74,107

Mean predicted aligned error: 12.61 Å

Sequence (206 aa):
MKDYKRFLELKPGTSSVEKDLSKSLQAQDALNSAYSHFDSGDHSKALDYINKVVLVYSSGCLEAEDNAAKGKLRVAVEDFKAALAMDPNHTAQNVHLHLGLCKVLVKLGRGKDAINSCTEVLNIDEELVEALVQVSLMRAEKSLKLSKRKDWYKILGVSKTASIAEIKRAYKKLALQWHPDKNVDNREEAEAKFREIAAAYEVIQA

Radius of gyration: 29.59 Å; Cα contacts (8 Å, |Δi|>4): 179; chains: 1; bounding box: 57×42×83 Å

InterPro domains:
  IPR001623 DnaJ domain [PF00226] (151-204)
  IPR001623 DnaJ domain [PR00625] (153-171)
  IPR001623 DnaJ domain [PR00625] (171-186)
  IPR001623 DnaJ domain [PR00625] (189-206)
  IPR001623 DnaJ domain [PS50076] (151-206)
  IPR001623 DnaJ domain [SM00271] (150-206)
  IPR001623 DnaJ domain [cd06257] (151-203)
  IPR011990 Tetratricopeptide-like helical domain superfamily [G3DSA:1.25.40.10] (60-146)
  IPR011990 Tetratricopeptide-like helical domain superfamily [SSF48452] (26-137)
  IPR036869 Chaperone J-domain superfamily [G3DSA:1.10.287.110] (147-206)
  IPR036869 Chaperone J-domain superfamily [SSF46565] (144-204)